Protein 3HA2 (pdb70)

CATH classification: 3.40.50.360

Radius of gyration: 20.62 Å; Cα contacts (8 Å, |Δi|>4): 538; chains: 2; bounding box: 58×48×45 Å

Organism: Pediococcus pentosaceus (strain ATCC 25745 / CCUG 21536 / LMG 10740 / 183-1w) (NCBI:txid278197)

B-factor: mean 28.17, std 6.83, range [18.8, 77.48]

Nearest PDB structures (foldseek):
  3ha2-assembly1_B  TM=9.910E-01  e=3.804E-29  Pediococcus pentosaceus ATCC 25745
  5lva-assembly2_B  TM=9.291E-01  e=6.868E-15  Bacillus subtilis
  3f2v-assembly1_A-2  TM=8.748E-01  e=4.728E-13  Treponema denticola
  1ycf-assembly1_A  TM=6.268E-01  e=1.705E-03  Neomoorella thermoacetica
  5gxu-assembly1_A  TM=5.142E-01  e=8.252E-04  Arabidopsis thaliana

InterPro domains:
  IPR003680 Flavodoxin-like fold [PF02525] (1-163)
  IPR029039 Flavoprotein-like superfamily [G3DSA:3.40.50.360] (2-176)
  IPR029039 Flavoprotein-like superfamily [SSF52218] (1-223)
  IPR046980 Glutathione-regulated potassium-efflux system ancillary protein KefG/KefF [PTHR47307] (1-166)

Sequence (324 aa):
QTLIIVAHPELARSNTQPFFKAAIENFSNVTWHPLVADFNVEQEQSLLLQNDRIILEFPLYWYSAPALLKQWDTVTTKFATGHQYALEGKELGIVVSTGDNGNAFQAGAAEKFTISELRPFEAFANKTKYLPILAVHQFLYLEPDAQQRLLVAYQQYATNVGQTLIIVAHPELARSNTQPFFKAAIENFSNVTWHPLVADFNVEQEQSLLLQNDRIILEFPLYWYSAPALLKQWDTVTTKFATGHQYALEGKELGIVVSTGDNGNAFQAGAAEKFTISELRPFEAFANKTKYLPILAVHQFLYLEPDAQQRLLVAYQQYATNVG

Solvent-accessible surface area: 15757 Å² total

Secondary structure (DSSP, 8-state):
-EEEEE--TTTTT-SSHHHHHHHHTT-TTEEEEEPPTT--HHHHHHHHHT-SEEEEEEE-BTTB--HHHHH-----HHHHSTTT-TTTT-EEEEEEEESS-GGGSSTTSTT-S-TTT--HHHHHHHHT--PPPEEEESGGGS-HHHHHHHHHHHHHHHH---/-EEEEE--TTGGG-SSHHHHHHHHTT-TTEEEEEPPTT--HHHHHHHHHT-SEEEEEEE-BTTB--HHHHH-----HHHHSTTT-TTTT-EEEEEEEESS-GGGSSTTSTT-S-TTT--HHHHHHHHT--PPPEEEESGGGS-HHHHHHHHHHHHHHHHS--

Structure (mmCIF, N/CA/C/O backbone):
data_3HA2
#
_entry.id   3HA2
#
_cell.length_a   65.740
_cell.length_b   65.740
_cell.length_c   183.680
_cell.angle_alpha   90.00
_cell.angle_beta   90.00
_cell.angle_gamma   90.00
#
_symmetry.space_group_name_H-M   'P 43 21 2'
#
loop_
_entity.id
_entity.type
_entity.pdbx_description
1 polymer 'NADPH-quinone reductase'
2 non-polymer 'SULFATE ION'
3 non-polymer DI(HYDROXYETHYL)ETHER
4 water water
#
loop_
_atom_site.group_PDB
_atom_site.id
_atom_site.type_symbol
_atom_site.label_atom_id
_atom_site.label_alt_id
_atom_site.label_comp_id
_atom_site.label_asym_id
_atom_site.label_entity_id
_atom_site.label_seq_id
_atom_site.pdbx_PDB_ins_code
_atom_site.Cartn_x
_atom_site.Cartn_y
_atom_site.Cartn_z
_atom_site.occupancy
_atom_site.B_iso_or_equiv
_atom_site.auth_seq_id
_atom_site.auth_comp_id
_atom_site.auth_asym_id
_atom_site.auth_atom_id
_atom_site.pdbx_PDB_model_num
ATOM 9 N N . GLN A 1 2 ? -2.816 37.425 95.624 1.00 28.03 2 GLN A N 1
ATOM 10 C CA . GLN A 1 2 ? -3.027 37.509 94.193 1.00 25.77 2 GLN A CA 1
ATOM 11 C C . GLN A 1 2 ? -1.734 37.098 93.494 1.00 24.86 2 GLN A C 1
ATOM 12 O O . GLN A 1 2 ? -0.635 37.539 93.876 1.00 24.39 2 GLN A O 1
ATOM 18 N N . THR A 1 3 ? -1.874 36.262 92.470 1.00 23.35 3 THR A N 1
ATOM 19 C CA . THR A 1 3 ? -0.722 35.742 91.722 1.00 22.02 3 THR A CA 1
ATOM 20 C C . THR A 1 3 ? -0.794 36.154 90.263 1.00 21.61 3 THR A C 1
ATOM 21 O O . THR A 1 3 ? -1.849 36.061 89.629 1.00 20.42 3 THR A O 1
ATOM 25 N N . LEU A 1 4 ? 0.344 36.620 89.746 1.00 21.30 4 LEU A N 1
ATOM 26 C CA . LEU A 1 4 ? 0.476 36.994 88.354 1.00 20.70 4 LEU A CA 1
ATOM 27 C C . LEU A 1 4 ? 1.422 36.008 87.689 1.00 21.38 4 LEU A C 1
ATOM 28 O O . LEU A 1 4 ? 2.566 35.846 88.124 1.00 21.43 4 LEU A O 1
ATOM 33 N N . ILE A 1 5 ? 0.947 35.355 86.631 1.00 21.33 5 ILE A N 1
ATOM 34 C CA . ILE A 1 5 ? 1.786 34.437 85.872 1.00 21.76 5 ILE A CA 1
ATOM 35 C C . ILE A 1 5 ? 2.155 35.089 84.538 1.00 21.86 5 ILE A C 1
ATOM 36 O O . ILE A 1 5 ? 1.299 35.286 83.672 1.00 22.27 5 ILE A O 1
ATOM 41 N N . ILE A 1 6 ? 3.437 35.436 84.408 1.00 21.62 6 ILE A N 1
ATOM 42 C CA . ILE A 1 6 ? 3.986 36.012 83.175 1.00 22.42 6 ILE A CA 1
ATOM 43 C C . ILE A 1 6 ? 4.391 34.857 82.268 1.00 23.09 6 ILE A C 1
ATOM 44 O O . ILE A 1 6 ? 5.369 34.146 82.542 1.00 22.84 6 ILE A O 1
ATOM 49 N N . VAL A 1 7 ? 3.613 34.666 81.216 1.00 23.66 7 VAL A N 1
ATOM 50 C CA . VAL A 1 7 ? 3.771 33.519 80.329 1.00 24.66 7 VAL A CA 1
ATOM 51 C C . VAL A 1 7 ? 4.591 33.970 79.138 1.00 25.59 7 VAL A C 1
ATOM 52 O O . VAL A 1 7 ? 4.082 34.654 78.239 1.00 24.17 7 VAL A O 1
ATOM 56 N N . ALA A 1 8 ? 5.867 33.599 79.155 1.00 27.34 8 ALA A N 1
ATOM 57 C CA . ALA A 1 8 ? 6.823 34.067 78.164 1.00 30.36 8 ALA A CA 1
ATOM 58 C C . ALA A 1 8 ? 7.238 32.949 77.229 1.00 32.74 8 ALA A C 1
ATOM 59 O O . ALA A 1 8 ? 8.424 32.722 77.024 1.00 34.47 8 ALA A O 1
ATOM 61 N N . HIS A 1 9 ? 6.267 32.211 76.708 1.00 36.15 9 HIS A N 1
ATOM 62 C CA . HIS A 1 9 ? 6.561 31.270 75.631 1.00 38.79 9 HIS A CA 1
ATOM 63 C C . HIS A 1 9 ? 6.518 32.085 74.346 1.00 40.25 9 HIS A C 1
ATOM 64 O O . HIS A 1 9 ? 5.528 32.784 74.106 1.00 40.80 9 HIS A O 1
ATOM 71 N N . PRO A 1 10 ? 7.596 32.028 73.532 1.00 41.69 10 PRO A N 1
ATOM 72 C CA . PRO A 1 10 ? 7.742 32.907 72.367 1.00 42.51 10 PRO A CA 1
ATOM 73 C C . PRO A 1 10 ? 6.816 32.570 71.204 1.00 43.59 10 PRO A C 1
ATOM 74 O O . PRO A 1 10 ? 6.618 33.405 70.321 1.00 44.35 10 PRO A O 1
ATOM 78 N N . GLU A 1 11 ? 6.280 31.352 71.184 1.00 44.12 11 GLU A N 1
ATOM 79 C CA . GLU A 1 11 ? 5.305 30.961 70.174 1.00 44.81 11 GLU A CA 1
ATOM 80 C C . GLU A 1 11 ? 4.076 30.373 70.849 1.00 44.32 11 GLU A C 1
ATOM 81 O O . GLU A 1 11 ? 3.633 29.271 70.515 1.00 44.44 11 GLU A O 1
ATOM 87 N N . LEU A 1 12 ? 3.524 31.129 71.795 1.00 43.44 12 LEU A N 1
ATOM 88 C CA . LEU A 1 12 ? 2.420 30.666 72.638 1.00 42.49 12 LEU A CA 1
ATOM 89 C C . LEU A 1 12 ? 1.259 29.985 71.894 1.00 42.20 12 LEU A C 1
ATOM 90 O O . LEU A 1 12 ? 0.772 28.931 72.328 1.00 41.36 12 LEU A O 1
ATOM 95 N N . ALA A 1 13 ? 0.824 30.590 70.788 1.00 41.83 13 ALA A N 1
ATOM 96 C CA . ALA A 1 13 ? -0.301 30.077 69.997 1.00 41.76 13 ALA A CA 1
ATOM 97 C C . ALA A 1 13 ? -0.074 28.652 69.471 1.00 41.63 13 ALA A C 1
ATOM 98 O O . ALA A 1 13 ? -1.028 27.915 69.207 1.00 41.59 13 ALA A O 1
ATOM 100 N N . ARG A 1 14 ? 1.193 28.280 69.321 1.00 41.39 14 ARG A N 1
ATOM 101 C CA . ARG A 1 14 ? 1.570 26.964 68.819 1.00 41.59 14 ARG A CA 1
ATOM 102 C C . ARG A 1 14 ? 1.870 25.963 69.939 1.00 40.41 14 ARG A C 1
ATOM 103 O O . ARG A 1 14 ? 1.721 24.759 69.740 1.00 40.29 14 ARG A O 1
ATOM 111 N N . SER A 1 15 ? 2.304 26.466 71.098 1.00 38.77 15 SER A N 1
ATOM 112 C CA . SER A 1 15 ? 2.690 25.626 72.241 1.00 37.83 15 SER A CA 1
ATOM 113 C C . SER A 1 15 ? 1.704 24.491 72.533 1.00 37.04 15 SER A C 1
ATOM 114 O O . SER A 1 15 ? 0.497 24.710 72.597 1.00 36.55 15 SER A O 1
ATOM 117 N N . ASN A 1 16 ? 2.223 23.279 72.713 1.00 36.48 16 ASN A N 1
ATOM 118 C CA . ASN A 1 16 ? 1.380 22.146 73.121 1.00 35.89 16 ASN A CA 1
ATOM 119 C C . ASN A 1 16 ? 1.344 21.964 74.644 1.00 35.16 16 ASN A C 1
ATOM 120 O O . ASN A 1 16 ? 0.477 21.273 75.171 1.00 34.96 16 ASN A O 1
ATOM 125 N N . THR A 1 17 ? 2.289 22.573 75.344 1.00 34.09 17 THR A N 1
ATOM 126 C CA . THR A 1 17 ? 2.394 22.400 76.793 1.00 34.15 17 THR A CA 1
ATOM 127 C C . THR A 1 17 ? 1.569 23.424 77.567 1.00 33.68 17 THR A C 1
ATOM 128 O O . THR A 1 17 ? 0.906 23.088 78.550 1.00 33.29 17 THR A O 1
ATOM 132 N N . GLN A 1 18 ? 1.613 24.676 77.111 1.00 33.11 18 GLN A N 1
ATOM 133 C CA . GLN A 1 18 ? 0.994 25.786 77.838 1.00 32.34 18 GLN A CA 1
ATOM 134 C C . GLN A 1 18 ? -0.525 25.726 78.049 1.00 32.17 18 GLN A C 1
ATOM 135 O O . GLN A 1 18 ? -0.994 26.105 79.129 1.00 31.95 18 GLN A O 1
ATOM 141 N N . PRO A 1 19 ? -1.301 25.212 77.061 1.00 32.06 19 PRO A N 1
ATOM 142 C CA . PRO A 1 19 ? -2.714 25.047 77.383 1.00 31.69 19 PRO A CA 1
ATOM 143 C C . PRO A 1 19 ? -2.983 24.180 78.618 1.00 31.09 19 PRO A C 1
ATOM 144 O O . PRO A 1 19 ? -3.987 24.400 79.301 1.00 30.74 19 PRO A O 1
ATOM 148 N N . PHE A 1 20 ? -2.113 23.205 78.895 1.00 30.52 20 PHE A N 1
ATOM 149 C CA . PHE A 1 20 ? -2.284 22.334 80.074 1.00 30.02 20 PHE A CA 1
ATOM 150 C C . PHE A 1 20 ? -2.197 23.173 81.350 1.00 28.83 20 PHE A C 1
ATOM 151 O O . PHE A 1 20 ? -2.960 22.973 82.292 1.00 27.32 20 PHE A O 1
ATOM 159 N N . PHE A 1 21 ? -1.226 24.083 81.374 1.00 27.73 21 PHE A N 1
ATOM 160 C CA . PHE A 1 21 ? -0.959 24.923 82.541 1.00 27.35 21 PHE A CA 1
ATOM 161 C C . PHE A 1 21 ? -2.049 25.988 82.710 1.00 26.92 21 PHE A C 1
ATOM 162 O O . PHE A 1 21 ? -2.519 26.244 83.819 1.00 25.82 21 PHE A O 1
ATOM 170 N N . LYS A 1 22 ? -2.475 26.575 81.598 1.00 26.76 22 LYS A N 1
ATOM 171 C CA . LYS A 1 22 ? -3.540 27.564 81.637 1.00 27.23 22 LYS A CA 1
ATOM 172 C C . LYS A 1 22 ? -4.789 26.883 82.184 1.00 27.04 22 LYS A C 1
ATOM 173 O O . LYS A 1 22 ? -5.428 27.393 83.111 1.00 26.85 22 LYS A O 1
ATOM 179 N N . ALA A 1 23 ? -5.119 25.707 81.644 1.00 27.13 23 ALA A N 1
ATOM 180 C CA . ALA A 1 23 ? -6.319 25.001 82.083 1.00 27.55 23 ALA A CA 1
ATOM 181 C C . ALA A 1 23 ? -6.266 24.671 83.573 1.00 27.59 23 ALA A C 1
ATOM 182 O O . ALA A 1 23 ? -7.297 24.652 84.237 1.00 27.12 23 ALA A O 1
ATOM 184 N N . ALA A 1 24 ? -5.057 24.438 84.088 1.00 27.43 24 ALA A N 1
ATOM 185 C CA . ALA A 1 24 ? -4.869 24.004 85.472 1.00 27.55 24 ALA A CA 1
ATOM 186 C C . ALA A 1 24 ? -5.186 25.087 86.504 1.00 27.86 24 ALA A C 1
ATOM 187 O O . ALA A 1 24 ? -5.541 24.783 87.646 1.00 28.32 24 ALA A O 1
ATOM 189 N N . ILE A 1 25 ? -5.054 26.349 86.106 1.00 28.20 25 ILE A N 1
ATOM 190 C CA . ILE A 1 25 ? -5.315 27.464 87.012 1.00 28.74 25 ILE A CA 1
ATOM 191 C C . ILE A 1 25 ? -6.550 28.281 86.598 1.00 29.71 25 ILE A C 1
ATOM 192 O O . ILE A 1 25 ? -6.845 29.314 87.193 1.00 29.39 25 ILE A O 1
ATOM 197 N N . GLU A 1 26 ? -7.281 27.787 85.600 1.00 30.70 26 GLU A N 1
ATOM 198 C CA . GLU A 1 26 ? -8.456 28.497 85.082 1.00 32.25 26 GLU A CA 1
ATOM 199 C C . GLU A 1 26 ? -9.533 28.779 86.119 1.00 32.06 26 GLU A C 1
ATOM 200 O O . GLU A 1 26 ? -10.294 29.730 85.975 1.00 32.62 26 GLU A O 1
ATOM 206 N N . ASN A 1 27 ? -9.584 27.967 87.169 1.00 32.04 27 ASN A N 1
ATOM 207 C CA . ASN A 1 27 ? -10.628 28.094 88.174 1.00 31.91 27 ASN A CA 1
ATOM 208 C C . ASN A 1 27 ? -10.254 28.931 89.390 1.00 31.26 27 ASN A C 1
ATOM 209 O O . ASN A 1 27 ? -11.101 29.188 90.249 1.00 30.46 27 ASN A O 1
ATOM 214 N N . PHE A 1 28 ? -8.994 29.356 89.471 1.00 30.53 28 PHE A N 1
ATOM 215 C CA . PHE A 1 28 ? -8.562 30.208 90.576 1.00 30.14 28 PHE A CA 1
ATOM 216 C C . PHE A 1 28 ? -8.661 31.682 90.177 1.00 29.33 28 PHE A C 1
ATOM 217 O O . PHE A 1 28 ? -7.843 32.169 89.398 1.00 29.26 28 PHE A O 1
ATOM 225 N N . SER A 1 29 ? -9.653 32.392 90.716 1.00 27.77 29 SER A N 1
ATOM 226 C CA . SER A 1 29 ? -9.906 33.770 90.300 1.00 26.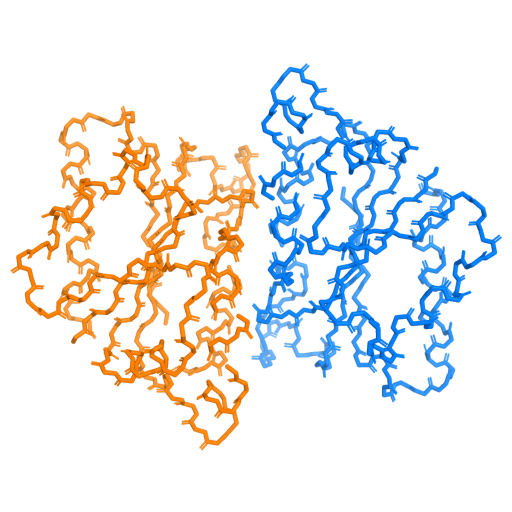61 29 SER A CA 1
ATOM 227 C C . SER A 1 29 ? -8.826 34.763 90.761 1.00 25.86 29 SER A C 1
ATOM 228 O O . SER A 1 29 ? -8.717 35.861 90.213 1.00 25.41 29 SER A O 1
ATOM 231 N N . ASN A 1 30 ? -8.022 34.371 91.745 1.00 24.61 30 ASN A N 1
ATOM 232 C CA . ASN A 1 30 ? -6.915 35.215 92.215 1.00 24.10 30 ASN A CA 1
ATOM 233 C C . ASN A 1 30 ? -5.616 35.039 91.410 1.00 23.31 30 ASN A C 1
ATOM 234 O O . ASN A 1 30 ? -4.622 35.751 91.649 1.00 22.31 30 ASN A O 1
ATOM 239 N N . VAL A 1 31 ? -5.631 34.092 90.467 1.00 22.67 31 VAL A N 1
ATOM 240 C CA . VAL A 1 31 ? -4.491 33.857 89.565 1.00 22.27 31 VAL A CA 1
ATOM 241 C C . VAL A 1 31 ? -4.751 34.499 88.201 1.00 22.51 31 VAL A C 1
ATOM 242 O O . VAL A 1 31 ? -5.788 34.240 87.585 1.00 21.89 31 VAL A O 1
ATOM 246 N N . THR A 1 32 ? -3.814 35.338 87.750 1.00 22.18 32 THR A N 1
ATOM 247 C CA . THR A 1 32 ? -3.910 36.043 86.466 1.00 22.17 32 THR A CA 1
ATOM 248 C C . THR A 1 32 ? -2.935 35.429 85.465 1.00 22.67 32 THR A C 1
ATOM 249 O O . THR A 1 32 ? -1.706 35.467 85.667 1.00 22.54 32 THR A O 1
ATOM 253 N N . TRP A 1 33 ? -3.490 34.832 84.409 1.00 22.29 33 TRP A N 1
ATOM 254 C CA . TRP A 1 33 ? -2.693 34.260 83.332 1.00 22.79 33 TRP A CA 1
ATOM 255 C C . TRP A 1 33 ? -2.380 35.372 82.315 1.00 22.79 33 TRP A C 1
ATOM 256 O O . TRP A 1 33 ? -3.273 35.862 81.626 1.00 22.79 33 TRP A O 1
ATOM 267 N N . HIS A 1 34 ? -1.115 35.775 82.248 1.00 22.64 34 HIS A N 1
ATOM 268 C CA . HIS A 1 34 ? -0.725 36.964 81.488 1.00 22.83 34 HIS A CA 1
ATOM 269 C C . HIS A 1 34 ? 0.310 36.657 80.420 1.00 23.43 34 HIS A C 1
ATOM 270 O O . HIS A 1 34 ? 1.517 36.697 80.691 1.00 23.15 34 HIS A O 1
ATOM 277 N N . PRO A 1 35 ? -0.155 36.342 79.201 1.00 23.50 35 PRO A N 1
ATOM 278 C CA . PRO A 1 35 ? 0.807 36.170 78.110 1.00 24.63 35 PRO A CA 1
ATOM 279 C C . PRO A 1 35 ? 1.625 37.428 77.832 1.00 25.28 35 PRO A C 1
ATOM 280 O O . PRO A 1 35 ? 1.086 38.542 77.796 1.00 25.70 35 PRO A O 1
ATOM 284 N N . LEU A 1 36 ? 2.927 37.239 77.676 1.00 25.38 36 LEU A N 1
ATOM 285 C CA . LEU A 1 36 ? 3.815 38.308 77.289 1.00 26.35 36 LEU A CA 1
ATOM 286 C C . LEU A 1 36 ? 3.759 38.463 75.772 1.00 26.14 36 LEU A C 1
ATOM 287 O O . LEU A 1 36 ? 4.065 37.525 75.015 1.00 25.85 36 LEU A O 1
ATOM 292 N N . VAL A 1 37 ? 3.323 39.633 75.320 1.00 26.06 37 VAL A N 1
ATOM 293 C CA . VAL A 1 37 ? 3.238 39.904 73.883 1.00 26.31 37 VAL A CA 1
ATOM 294 C C . VAL A 1 37 ? 4.394 40.785 73.428 1.00 26.20 37 VAL A C 1
ATOM 295 O O . VAL A 1 37 ? 4.966 41.536 74.225 1.00 25.43 37 VAL A O 1
ATOM 299 N N . ALA A 1 38 ? 4.743 40.679 72.147 1.00 26.57 38 ALA A N 1
ATOM 300 C CA . ALA A 1 38 ? 5.918 41.357 71.614 1.00 27.36 38 ALA A CA 1
ATOM 301 C C . ALA A 1 38 ? 5.809 42.870 71.799 1.00 27.31 38 ALA A C 1
ATOM 302 O O . ALA A 1 38 ? 6.821 43.543 71.993 1.00 28.48 38 ALA A O 1
ATOM 304 N N . ASP A 1 39 ? 4.585 43.384 71.805 1.00 26.51 39 ASP A N 1
ATOM 305 C CA . ASP A 1 39 ? 4.373 44.826 71.956 1.00 26.11 39 ASP A CA 1
ATOM 306 C C . ASP A 1 39 ? 3.807 45.207 73.333 1.00 24.94 39 ASP A C 1
ATOM 307 O O . ASP A 1 39 ? 2.921 46.054 73.437 1.00 24.57 39 ASP A O 1
ATOM 312 N N . PHE A 1 40 ? 4.325 44.578 74.396 1.00 23.49 40 PHE A N 1
ATOM 313 C CA . PHE A 1 40 ? 3.876 44.909 75.754 1.00 22.28 40 PHE A CA 1
ATOM 314 C C . PHE A 1 40 ? 4.070 46.382 76.093 1.00 21.70 40 PHE A C 1
ATOM 315 O O . PHE A 1 40 ? 4.941 47.064 75.523 1.00 21.73 40 PHE A O 1
ATOM 323 N N . ASN A 1 41 ? 3.254 46.862 77.023 1.00 20.60 41 ASN A N 1
ATOM 324 C CA . ASN A 1 41 ? 3.279 48.268 77.427 1.00 20.62 41 ASN A CA 1
ATOM 325 C C . ASN A 1 41 ? 3.825 48.337 78.840 1.00 20.54 41 ASN A C 1
ATOM 326 O O . ASN A 1 41 ? 3.293 47.668 79.726 1.00 20.70 41 ASN A O 1
ATOM 331 N N . VAL A 1 42 ? 4.864 49.139 79.061 1.00 20.51 42 VAL A N 1
ATOM 332 C CA . VAL A 1 42 ? 5.555 49.143 80.365 1.00 21.13 42 VAL A CA 1
ATOM 333 C C . VAL A 1 42 ? 4.615 49.501 81.510 1.00 21.50 42 VAL A C 1
ATOM 334 O O . VAL A 1 42 ? 4.596 48.804 82.537 1.00 21.59 42 VAL A O 1
ATOM 338 N N . GLU A 1 43 ? 3.846 50.583 81.332 1.00 22.52 43 GLU A N 1
ATOM 339 C CA . GLU A 1 43 ? 2.898 51.042 82.359 1.00 24.13 43 GLU A CA 1
ATOM 340 C C . GLU A 1 43 ? 1.873 49.968 82.753 1.00 23.36 43 GLU A C 1
ATOM 341 O O . GLU A 1 43 ? 1.628 49.760 83.944 1.00 23.31 43 GLU A O 1
ATOM 347 N N . GLN A 1 44 ? 1.288 49.286 81.769 1.00 23.01 44 GLN A N 1
ATOM 348 C CA . GLN A 1 44 ? 0.348 48.193 82.044 1.00 23.43 44 GLN A CA 1
ATOM 349 C C . GLN A 1 44 ? 1.018 47.027 82.764 1.00 22.65 44 GLN A C 1
ATOM 350 O O . GLN A 1 44 ? 0.435 46.476 83.698 1.00 22.20 44 GLN A O 1
ATOM 356 N N . GLU A 1 45 ? 2.229 46.660 82.335 1.00 21.40 45 GLU A N 1
ATOM 357 C CA . GLU A 1 45 ? 2.986 45.602 82.994 1.00 21.01 45 GLU A CA 1
ATOM 358 C C . GLU A 1 45 ? 3.332 45.983 84.439 1.00 20.87 45 GLU A C 1
ATOM 359 O O . GLU A 1 45 ? 3.193 45.162 85.365 1.00 20.57 45 GLU A O 1
ATOM 365 N N . GLN A 1 46 ? 3.770 47.228 84.640 1.00 20.60 46 GLN A N 1
ATOM 366 C CA . GLN A 1 46 ? 4.064 47.701 85.999 1.00 20.54 46 GLN A CA 1
ATOM 367 C C . GLN A 1 46 ? 2.813 47.690 86.862 1.00 20.92 46 GLN A C 1
ATOM 368 O O . GLN A 1 46 ? 2.867 47.312 88.035 1.00 20.42 46 GLN A O 1
ATOM 374 N N . SER A 1 47 ? 1.687 48.089 86.270 1.00 21.35 47 SER A N 1
ATOM 375 C CA . SER A 1 47 ? 0.413 48.063 86.973 1.00 22.37 47 SER A CA 1
ATOM 376 C C . SER A 1 47 ? 0.071 46.659 87.460 1.00 22.03 47 SER A C 1
ATOM 377 O O . SER A 1 47 ? -0.349 46.488 88.602 1.00 21.74 47 SER A O 1
ATOM 380 N N . LEU A 1 48 ? 0.240 45.665 86.590 1.00 21.39 48 LEU A N 1
ATOM 381 C CA . LEU A 1 48 ? -0.053 44.278 86.972 1.00 21.36 48 LEU A CA 1
ATOM 382 C C . LEU A 1 48 ? 0.856 43.801 88.097 1.00 21.85 48 LEU A C 1
ATOM 383 O O . LEU A 1 48 ? 0.405 43.136 89.033 1.00 22.13 48 LEU A O 1
ATOM 388 N N . LEU A 1 49 ? 2.140 44.138 88.019 1.00 21.62 49 LEU A N 1
ATOM 389 C CA . LEU A 1 49 ? 3.062 43.790 89.105 1.00 21.66 49 LEU A CA 1
ATOM 390 C C . LEU A 1 49 ? 2.623 44.367 90.447 1.00 22.00 49 LEU A C 1
ATOM 391 O O . LEU A 1 49 ? 2.614 43.660 91.466 1.00 22.12 49 LEU A O 1
ATOM 396 N N . LEU A 1 50 ? 2.241 45.640 90.440 1.00 22.62 50 LEU A N 1
ATOM 397 C CA . LEU A 1 50 ? 1.855 46.323 91.670 1.00 23.39 50 LEU A CA 1
ATOM 398 C C . LEU A 1 50 ? 0.626 45.683 92.311 1.00 23.87 50 LEU A C 1
ATOM 399 O O . LEU A 1 50 ? 0.468 45.743 93.527 1.00 24.33 50 LEU A O 1
ATOM 404 N N . GLN A 1 51 ? -0.226 45.081 91.484 1.00 24.19 51 GLN A N 1
ATOM 405 C CA . GLN A 1 51 ? -1.510 44.526 91.918 1.00 25.14 51 GLN A CA 1
ATOM 406 C C . GLN A 1 51 ? -1.387 43.076 92.399 1.00 24.72 51 GLN A C 1
ATOM 407 O O . GLN A 1 51 ? -2.372 42.480 92.830 1.00 24.90 51 GLN A O 1
ATOM 413 N N . ASN A 1 52 ? -0.197 42.494 92.289 1.00 24.06 52 ASN A N 1
ATOM 414 C CA . ASN A 1 52 ? -0.032 41.079 92.646 1.00 23.74 52 ASN A CA 1
ATOM 415 C C . ASN A 1 52 ? 1.034 40.862 93.704 1.00 23.77 52 ASN A C 1
ATOM 416 O O . ASN A 1 52 ? 1.945 41.679 93.840 1.00 24.38 52 ASN A O 1
ATOM 421 N N . ASP A 1 53 ? 0.894 39.770 94.465 1.00 22.93 53 ASP A N 1
ATOM 422 C CA . ASP A 1 53 ? 1.779 39.437 95.585 1.00 23.08 53 ASP A CA 1
ATOM 423 C C . ASP A 1 53 ? 2.813 38.387 95.209 1.00 22.60 53 ASP A C 1
ATOM 424 O O . ASP A 1 53 ? 3.929 38.398 95.711 1.00 23.02 53 ASP A O 1
ATOM 429 N N . ARG A 1 54 ? 2.430 37.462 94.347 1.00 21.84 54 ARG A N 1
ATOM 430 C CA . ARG A 1 54 ? 3.354 36.436 93.887 1.00 21.43 54 ARG A CA 1
ATOM 431 C C . ARG A 1 54 ? 3.447 36.539 92.370 1.00 20.97 54 ARG A C 1
ATOM 432 O O . ARG A 1 54 ? 2.436 36.514 91.676 1.00 22.13 54 ARG A O 1
ATOM 440 N N . ILE A 1 55 ? 4.672 36.665 91.878 1.00 21.73 55 ILE A N 1
ATOM 441 C CA . ILE A 1 55 ? 4.932 36.866 90.468 1.00 21.48 55 ILE A CA 1
ATOM 442 C C . ILE A 1 55 ? 5.680 35.631 90.001 1.00 21.66 55 ILE A C 1
ATOM 443 O O . ILE A 1 55 ? 6.759 35.318 90.514 1.00 21.76 55 ILE A O 1
ATOM 448 N N . ILE A 1 56 ? 5.096 34.928 89.043 1.00 21.95 56 ILE A N 1
ATOM 449 C CA . ILE A 1 56 ? 5.712 33.730 88.511 1.00 22.55 56 ILE A CA 1
ATOM 450 C C . ILE A 1 56 ? 6.121 33.971 87.064 1.00 22.51 56 ILE A C 1
ATOM 451 O O . ILE A 1 56 ? 5.319 34.425 86.248 1.00 22.57 56 ILE A O 1
ATOM 456 N N . LEU A 1 57 ? 7.375 33.690 86.751 1.00 21.78 57 LEU A N 1
ATOM 457 C CA . LEU A 1 57 ? 7.808 33.795 85.362 1.00 21.89 57 LEU A CA 1
ATOM 458 C C . LEU A 1 57 ? 7.837 32.398 84.795 1.00 21.59 57 LEU A C 1
ATOM 459 O O . LEU A 1 57 ? 8.524 31.515 85.323 1.00 22.35 57 LEU A O 1
ATOM 464 N N . GLU A 1 58 ? 7.086 32.214 83.717 1.00 21.30 58 GLU A N 1
ATOM 465 C CA . GLU A 1 58 ? 6.846 30.894 83.131 1.00 21.70 58 GLU A CA 1
ATOM 466 C C . GLU A 1 58 ? 7.378 30.865 81.692 1.00 22.84 58 GLU A C 1
ATOM 467 O O . GLU A 1 58 ? 6.848 31.549 80.784 1.00 22.62 58 GLU A O 1
ATOM 473 N N . PHE A 1 59 ? 8.416 30.063 81.468 1.00 22.55 59 PHE A N 1
ATOM 474 C CA . PHE A 1 59 ? 9.089 30.086 80.170 1.00 22.97 59 PHE A CA 1
ATOM 475 C C . PHE A 1 59 ? 9.838 28.791 79.854 1.00 23.17 59 PHE A C 1
ATOM 476 O O . PHE A 1 59 ? 10.190 28.040 80.765 1.00 23.85 59 PHE A O 1
ATOM 484 N N . PRO A 1 60 ? 10.097 28.541 78.561 1.00 24.57 60 PRO A N 1
ATOM 485 C CA . PRO A 1 60 ? 10.974 27.433 78.165 1.00 24.67 60 PRO A CA 1
ATOM 486 C C . PRO A 1 60 ? 12.441 27.830 78.254 1.00 24.84 60 PRO A C 1
ATOM 487 O O . PRO A 1 60 ? 12.806 28.989 78.027 1.00 24.77 60 PRO A O 1
ATOM 491 N N . LEU A 1 61 ? 13.284 26.868 78.582 1.00 25.07 61 LEU A N 1
ATOM 492 C CA . LEU A 1 61 ? 14.705 27.135 78.699 1.00 25.82 61 LEU A CA 1
ATOM 493 C C . LEU A 1 61 ? 15.310 27.136 77.275 1.00 27.23 61 LEU A C 1
ATOM 494 O O . LEU A 1 61 ? 15.215 26.140 76.540 1.00 27.91 61 LEU A O 1
ATOM 499 N N . TYR A 1 62 ? 15.871 28.271 76.875 1.00 27.46 62 TYR A N 1
ATOM 500 C CA . TYR A 1 62 ? 16.488 28.413 75.553 1.00 27.90 62 TYR A CA 1
ATOM 501 C C . TYR A 1 62 ? 17.964 28.708 75.803 1.00 27.25 62 TYR A C 1
ATOM 502 O O . TYR A 1 62 ? 18.291 29.729 76.414 1.00 26.82 62 TYR A O 1
ATOM 511 N N . TRP A 1 63 ? 18.848 27.822 75.343 1.00 26.99 63 TRP A N 1
ATOM 512 C CA . TRP A 1 63 ? 20.289 27.953 75.660 1.00 26.95 63 TRP A CA 1
ATOM 513 C C . TRP A 1 63 ? 20.555 28.355 77.118 1.00 27.07 63 TRP A C 1
ATOM 514 O O . TRP A 1 63 ? 21.252 29.347 77.394 1.00 26.27 63 TRP A O 1
ATOM 525 N N . TYR A 1 64 ? 19.989 27.566 78.033 1.00 26.34 64 TYR A N 1
ATOM 526 C CA . TYR A 1 64 ? 20.240 27.659 79.465 1.00 26.34 64 TYR A CA 1
ATOM 527 C C . TYR A 1 64 ? 19.747 28.966 80.108 1.00 26.82 64 TYR A C 1
ATOM 528 O O . TYR A 1 64 ? 20.171 29.305 81.208 1.00 26.81 64 TYR A O 1
ATOM 537 N N . SER A 1 65 ? 18.851 29.684 79.425 1.00 27.27 65 SER A N 1
ATOM 538 C CA . SER A 1 65 ? 18.314 30.937 79.972 1.00 28.02 65 SER A CA 1
ATOM 539 C C . SER A 1 65 ? 16.919 31.228 79.437 1.00 27.84 65 SER A C 1
ATOM 540 O O . SER A 1 65 ? 16.403 30.493 78.604 1.00 27.85 65 SER A O 1
ATOM 543 N N . ALA A 1 66 ? 16.305 32.301 79.927 1.00 27.55 66 ALA A N 1
ATOM 544 C CA . ALA A 1 66 ? 14.998 32.732 79.451 1.00 27.86 66 ALA A CA 1
ATOM 545 C C . ALA A 1 66 ? 15.025 33.186 77.984 1.00 28.21 66 ALA A C 1
ATOM 546 O O . ALA A 1 66 ? 16.056 33.670 77.519 1.00 28.54 66 ALA A O 1
ATOM 548 N N . PRO A 1 67 ? 13.896 33.043 77.262 1.00 27.91 67 PRO A N 1
ATOM 549 C CA . PRO A 1 67 ? 13.749 33.571 75.900 1.00 27.70 67 PRO A CA 1
ATOM 550 C C . PRO A 1 67 ? 13.957 35.089 75.876 1.00 26.84 67 PRO A C 1
ATOM 551 O O . PRO A 1 67 ? 13.768 35.787 76.883 1.00 26.05 67 PRO A O 1
ATOM 555 N N . ALA A 1 68 ? 14.338 35.590 74.715 1.00 25.79 68 ALA A N 1
ATOM 556 C CA . ALA A 1 68 ? 14.653 37.005 74.566 1.00 26.07 68 ALA A CA 1
ATOM 557 C C . ALA A 1 68 ? 13.486 37.943 74.934 1.00 26.32 68 ALA A C 1
ATOM 558 O O . ALA A 1 68 ? 13.715 39.020 75.474 1.00 26.30 68 ALA A O 1
ATOM 560 N N . LEU A 1 69 ? 12.248 37.555 74.624 1.00 26.64 69 LEU A N 1
ATOM 561 C CA . LEU A 1 69 ? 11.112 38.438 74.956 1.00 27.35 69 LEU A CA 1
ATOM 562 C C . LEU A 1 69 ? 10.991 38.629 76.469 1.00 26.07 69 LEU A C 1
ATOM 563 O O . LEU A 1 69 ? 10.690 39.730 76.916 1.00 25.96 69 LEU A O 1
ATOM 568 N N . LEU A 1 70 ? 11.249 37.587 77.256 1.00 25.23 70 LEU A N 1
ATOM 569 C CA . LEU A 1 70 ? 11.235 37.777 78.715 1.00 25.38 70 LEU A CA 1
ATOM 570 C C . LEU A 1 70 ? 12.385 38.684 79.176 1.00 24.98 70 LEU A C 1
ATOM 571 O O . LEU A 1 70 ? 12.203 39.525 80.054 1.00 24.44 70 LEU A O 1
ATOM 576 N N . LYS A 1 71 ? 13.560 38.527 78.561 1.00 24.25 71 LYS A N 1
ATOM 577 C CA . LYS A 1 71 ? 14.696 39.358 78.925 1.00 24.03 71 LYS A CA 1
ATOM 578 C C . LYS A 1 71 ? 14.388 40.812 78.562 1.00 24.03 71 LYS A C 1
ATOM 579 O O . LYS A 1 71 ? 14.722 41.725 79.314 1.00 23.91 71 LYS A O 1
ATOM 585 N N . GLN A 1 72 ? 13.729 41.022 77.418 1.00 23.46 72 GLN A N 1
ATOM 586 C CA . GLN A 1 72 ? 13.316 42.376 77.036 1.00 23.75 72 GLN A CA 1
ATOM 587 C C . GLN A 1 72 ? 12.361 42.991 78.065 1.00 23.68 72 GLN A C 1
ATOM 588 O O . GLN A 1 72 ? 12.476 44.164 78.399 1.00 22.42 72 GLN A O 1
ATOM 594 N N . TRP A 1 73 ? 11.425 42.187 78.565 1.00 22.80 73 TRP A N 1
ATOM 595 C CA . TRP A 1 73 ? 10.473 42.649 79.591 1.00 22.85 73 TRP A CA 1
ATOM 596 C C . TRP A 1 73 ? 11.221 43.016 80.865 1.00 23.18 73 TRP A C 1
ATOM 597 O O . TRP A 1 73 ? 10.955 44.055 81.470 1.00 23.27 73 TRP A O 1
ATOM 616 N N . ASP A 1 75 ? 14.369 43.981 81.056 1.00 25.40 75 ASP A N 1
ATOM 617 C CA . ASP A 1 75 ? 15.208 45.155 80.749 1.00 25.51 75 ASP A CA 1
ATOM 618 C C . ASP A 1 75 ? 14.404 46.462 80.727 1.00 25.42 75 ASP A C 1
ATOM 619 O O . ASP A 1 75 ? 14.938 47.534 81.035 1.00 25.22 75 ASP A O 1
ATOM 624 N N . THR A 1 76 ? 13.134 46.380 80.343 1.00 24.41 76 THR A N 1
ATOM 625 C CA . THR A 1 76 ? 12.336 47.568 80.041 1.00 24.60 76 THR A CA 1
ATOM 626 C C . THR A 1 76 ? 11.293 47.880 81.126 1.00 24.03 76 THR A C 1
ATOM 627 O O . THR A 1 76 ? 11.068 49.039 81.467 1.00 23.69 76 THR A O 1
ATOM 631 N N . VAL A 1 77 ? 10.668 46.836 81.672 1.00 22.89 77 VAL A N 1
ATOM 632 C CA . VAL A 1 77 ? 9.644 47.012 82.705 1.00 22.65 77 VAL A CA 1
ATOM 633 C C . VAL A 1 77 ? 10.318 47.247 84.053 1.00 22.63 77 VAL A C 1
ATOM 634 O O . VAL A 1 77 ? 9.847 48.050 84.864 1.00 22.35 77 VAL A O 1
ATOM 646 N N . THR A 1 79 ? 12.691 48.937 85.592 1.00 24.63 79 THR A N 1
ATOM 647 C CA . THR A 1 79 ? 13.614 50.061 85.574 1.00 24.79 79 THR A CA 1
ATOM 648 C C . THR A 1 79 ? 14.239 50.267 86.956 1.00 25.48 79 THR A C 1
ATOM 649 O O . THR A 1 79 ? 13.741 49.767 87.952 1.00 24.86 79 THR A O 1
ATOM 653 N N . THR A 1 80 ? 15.344 51.001 86.997 1.00 26.62 80 THR A N 1
ATOM 654 C CA . THR A 1 80 ? 15.935 51.428 88.258 1.00 28.15 80 THR A CA 1
ATOM 655 C C . THR A 1 80 ? 14.904 52.152 89.113 1.00 27.48 80 THR A C 1
ATOM 656 O O . THR A 1 80 ? 14.775 51.857 90.308 1.00 27.87 80 THR A O 1
ATOM 660 N N . LYS A 1 81 ? 14.174 53.087 88.493 1.00 26.86 81 LYS A N 1
ATOM 661 C CA . LYS A 1 81 ? 13.173 53.933 89.165 1.00 27.68 81 LYS A CA 1
ATOM 662 C C . LYS A 1 81 ? 12.059 53.107 89.813 1.00 26.49 81 LYS A C 1
ATOM 663 O O . LYS A 1 81 ? 11.589 53.424 90.903 1.00 26.37 81 LYS A O 1
ATOM 669 N N . PHE A 1 82 ? 11.646 52.044 89.137 1.00 25.23 82 PHE A N 1
ATOM 670 C CA . PHE A 1 82 ? 10.515 51.233 89.592 1.00 24.41 82 PHE A CA 1
ATOM 671 C C . PHE A 1 82 ? 10.962 50.130 90.562 1.00 24.49 82 PHE A C 1
ATOM 672 O O . PHE A 1 82 ? 10.467 50.040 91.697 1.00 24.25 82 PHE A O 1
ATOM 680 N N . ALA A 1 83 ? 11.920 49.322 90.118 1.00 23.79 83 ALA A N 1
ATOM 681 C CA . ALA A 1 83 ? 12.311 48.103 90.821 1.00 24.34 83 ALA A CA 1
ATOM 682 C C . ALA A 1 83 ? 13.297 48.342 91.953 1.00 24.62 83 ALA A C 1
ATOM 683 O O . ALA A 1 83 ? 13.359 47.550 92.893 1.00 24.54 83 ALA A O 1
ATOM 685 N N . THR A 1 84 ? 14.066 49.431 91.857 1.00 25.53 84 THR A N 1
ATOM 686 C CA . THR A 1 84 ? 14.978 49.850 92.939 1.00 26.26 84 THR A CA 1
ATOM 687 C C . THR A 1 84 ? 14.770 51.342 93.225 1.00 26.94 84 THR A C 1
ATOM 688 O O . THR A 1 84 ? 13.656 51.753 93.545 1.00 26.36 84 THR A O 1
ATOM 692 N N . GLY A 1 85 ? 15.825 52.139 93.075 1.00 27.91 85 GLY A N 1
ATOM 693 C CA . GLY A 1 85 ? 15.758 53.603 93.256 1.00 29.44 85 GLY A CA 1
ATOM 694 C C . GLY A 1 85 ? 15.213 53.964 94.616 1.00 30.56 85 GLY A C 1
ATOM 695 O O . GLY A 1 85 ? 15.688 53.454 95.641 1.00 31.17 85 GLY A O 1
ATOM 696 N N . HIS A 1 86 ? 14.192 54.817 94.636 1.00 31.24 86 HIS A N 1
ATOM 697 C CA . HIS A 1 86 ? 13.521 55.159 95.888 1.00 32.13 86 HIS A CA 1
ATOM 698 C C . HIS A 1 86 ? 12.138 54.526 96.032 1.00 31.91 86 HIS A C 1
ATOM 699 O O . HIS A 1 86 ? 11.388 54.876 96.942 1.00 32.95 86 HIS A O 1
ATOM 706 N N . GLN A 1 87 ? 11.818 53.577 95.152 1.00 30.77 87 GLN A N 1
ATOM 707 C CA . GLN A 1 87 ? 10.502 52.949 95.141 1.00 29.68 87 GLN A CA 1
ATOM 708 C C . GLN A 1 87 ? 10.513 51.488 95.591 1.00 28.62 87 GLN A C 1
ATOM 709 O O . GLN A 1 87 ? 9.668 51.087 96.394 1.00 28.79 87 GLN A O 1
ATOM 715 N N . TYR A 1 88 ? 11.459 50.705 95.078 1.00 27.27 88 TYR A N 1
ATOM 716 C CA . TYR A 1 88 ? 11.523 49.257 95.351 1.00 26.11 88 TYR A CA 1
ATOM 717 C C . TYR A 1 88 ? 10.120 48.664 95.320 1.00 25.08 88 TYR A C 1
ATOM 718 O O . TYR A 1 88 ? 9.636 48.131 96.321 1.00 23.90 88 TYR A O 1
ATOM 727 N N . ALA A 1 89 ? 9.481 48.784 94.155 1.00 24.11 89 ALA A N 1
ATOM 728 C CA . ALA A 1 89 ? 8.066 48.467 93.991 1.00 24.07 89 ALA A CA 1
ATOM 729 C C . ALA A 1 89 ? 7.744 47.019 94.339 1.00 23.85 89 ALA A C 1
ATOM 730 O O . ALA A 1 89 ? 6.628 46.711 94.779 1.00 24.42 89 ALA A O 1
ATOM 732 N N . LEU A 1 90 ? 8.737 46.149 94.169 1.00 23.49 90 LEU A N 1
ATOM 733 C CA . LEU A 1 90 ? 8.553 44.705 94.335 1.00 23.52 90 LEU A CA 1
ATOM 734 C C . LEU A 1 90 ? 8.851 44.189 95.728 1.00 23.48 90 LEU A C 1
ATOM 735 O O . LEU A 1 90 ? 8.699 42.991 95.980 1.00 22.89 90 LEU A O 1
ATOM 740 N N . GLU A 1 91 ? 9.239 45.080 96.644 1.00 22.91 91 GLU A N 1
ATOM 741 C CA . GLU A 1 91 ? 9.688 44.645 97.975 1.00 23.66 91 GLU A CA 1
ATOM 742 C C . GLU A 1 91 ? 8.627 43.814 98.682 1.00 22.88 91 GLU A C 1
ATOM 743 O O . GLU A 1 91 ? 7.487 44.247 98.803 1.00 23.01 91 GLU A O 1
ATOM 749 N N . GLY A 1 92 ? 9.003 42.623 99.146 1.00 23.20 92 GLY A N 1
ATOM 750 C CA . GLY A 1 92 ? 8.069 41.752 99.866 1.00 23.15 92 GLY A CA 1
ATOM 751 C C . GLY A 1 92 ? 7.239 40.810 98.997 1.00 22.78 92 GLY A C 1
ATOM 752 O O . GLY A 1 92 ? 6.559 39.916 99.526 1.00 23.78 92 GLY A O 1
ATOM 753 N N . LYS A 1 93 ? 7.251 41.020 97.682 1.00 22.05 93 LYS A N 1
ATOM 754 C CA . LYS A 1 93 ? 6.559 40.108 96.761 1.00 21.73 93 LYS A CA 1
ATOM 755 C C . LYS A 1 93 ? 7.409 38.847 96.597 1.00 22.10 93 LYS A C 1
ATOM 756 O O . LYS A 1 93 ? 8.619 38.862 96.873 1.00 22.85 93 LYS A O 1
ATOM 762 N N . GLU A 1 94 ? 6.767 37.754 96.187 1.00 22.01 94 GLU A N 1
ATOM 763 C CA . GLU A 1 94 ? 7.455 36.491 95.969 1.00 22.69 94 GLU A CA 1
ATOM 764 C C . GLU A 1 94 ? 7.716 36.370 94.485 1.00 22.19 94 GLU A C 1
ATOM 765 O O . GLU A 1 94 ? 6.872 36.762 93.678 1.00 22.41 94 GLU A O 1
ATOM 771 N N . LEU A 1 95 ? 8.900 35.858 94.138 1.00 22.34 95 LEU A N 1
ATOM 772 C CA . LEU A 1 95 ? 9.249 35.603 92.740 1.00 21.98 95 LEU A CA 1
ATOM 773 C C . LEU A 1 95 ? 9.357 34.097 92.570 1.00 21.82 95 LEU A C 1
ATOM 774 O O . LEU A 1 95 ? 10.114 33.455 93.295 1.00 21.93 95 LEU A O 1
ATOM 779 N N . GLY A 1 96 ? 8.602 33.557 91.619 1.00 21.19 96 GLY A N 1
ATOM 780 C CA . GLY A 1 96 ? 8.664 32.133 91.276 1.00 21.58 96 GLY A CA 1
ATOM 781 C C . GLY A 1 96 ? 9.049 31.958 89.819 1.00 22.21 96 GLY A C 1
ATOM 782 O O . GLY A 1 96 ? 8.892 32.872 88.993 1.00 22.30 96 GLY A O 1
ATOM 783 N N . ILE A 1 97 ? 9.540 30.771 89.502 1.00 22.60 97 ILE A N 1
ATOM 784 C CA . ILE A 1 97 ? 9.994 30.437 88.160 1.00 22.48 97 ILE A CA 1
ATOM 785 C C . ILE A 1 97 ? 9.408 29.085 87.801 1.00 22.51 97 ILE A C 1
ATOM 786 O O . ILE A 1 97 ? 9.611 28.097 88.533 1.00 23.12 97 ILE A O 1
ATOM 791 N N . VAL A 1 98 ? 8.649 29.033 86.708 1.00 22.04 98 VAL A N 1
ATOM 792 C CA . VAL A 1 98 ? 8.214 27.746 86.135 1.00 22.70 98 VAL A CA 1
ATOM 793 C C . VAL A 1 98 ? 8.960 27.591 84.810 1.00 23.27 98 VAL A C 1
ATOM 794 O O . VAL A 1 98 ? 8.583 28.208 83.815 1.00 22.96 98 VAL A O 1
ATOM 798 N N . VAL A 1 99 ? 10.042 26.801 84.819 1.00 23.15 99 VAL A N 1
ATOM 799 C CA . VAL A 1 99 ? 10.928 26.694 83.658 1.00 22.79 99 VAL A CA 1
ATOM 800 C C . VAL A 1 99 ? 10.834 25.313 83.032 1.00 23.58 99 VAL A C 1
ATOM 801 O O . VAL A 1 99 ? 10.992 24.308 83.714 1.00 22.86 99 VAL A O 1
ATOM 805 N N . SER A 1 100 ? 10.524 25.264 81.742 1.00 24.18 100 SER A N 1
ATOM 806 C CA . SER A 1 100 ? 10.330 23.975 81.097 1.00 26.13 100 SER A CA 1
ATOM 807 C C . SER A 1 100 ? 11.522 23.664 80.195 1.00 26.52 100 SER A C 1
ATOM 808 O O . SER A 1 100 ? 12.150 24.583 79.630 1.00 26.06 100 SER A O 1
ATOM 811 N N . THR A 1 101 ? 11.878 22.383 80.122 1.00 26.47 101 THR A N 1
ATOM 812 C CA . THR A 1 101 ? 13.000 21.951 79.293 1.00 27.76 101 THR A CA 1
ATOM 813 C C . THR A 1 101 ? 12.572 20.710 78.499 1.00 27.60 101 THR A C 1
ATOM 814 O O . THR A 1 101 ? 11.709 19.985 78.932 1.00 26.51 101 THR A O 1
ATOM 818 N N . GLY A 1 102 ? 13.172 20.507 77.331 1.00 28.98 102 GLY A N 1
ATOM 819 C CA . GLY A 1 102 ? 13.003 19.281 76.561 1.00 30.20 102 GLY A CA 1
ATOM 820 C C . GLY A 1 102 ? 14.039 18.225 76.941 1.00 31.55 102 GLY A C 1
ATOM 821 O O . GLY A 1 102 ? 14.072 17.143 76.350 1.00 31.56 102 GLY A O 1
ATOM 822 N N . ASP A 1 103 ? 14.896 18.544 77.911 1.00 32.01 103 ASP A N 1
ATOM 823 C CA . ASP A 1 103 ? 15.918 17.610 78.393 1.00 32.86 103 ASP A CA 1
ATOM 824 C C . ASP A 1 103 ? 15.483 16.931 79.676 1.00 32.34 103 ASP A C 1
ATOM 825 O O . ASP A 1 103 ? 14.742 17.512 80.474 1.00 32.33 103 ASP A O 1
ATOM 830 N N . ASN A 1 104 ? 15.960 15.703 79.881 1.00 31.11 104 ASN A N 1
ATOM 831 C CA . ASN A 1 104 ? 15.733 14.999 81.128 1.00 30.29 104 ASN A CA 1
ATOM 832 C C . ASN A 1 104 ? 16.302 15.812 82.290 1.00 29.36 104 ASN A C 1
ATOM 833 O O . ASN A 1 104 ? 17.375 16.404 82.173 1.00 29.81 104 ASN A O 1
ATOM 838 N N . GLY A 1 105 ? 15.583 15.833 83.409 1.00 28.94 105 GLY A N 1
ATOM 839 C CA . GLY A 1 105 ? 16.034 16.569 84.584 1.00 27.12 105 GLY A CA 1
ATOM 840 C C . GLY A 1 105 ? 17.387 16.071 85.061 1.00 26.71 105 GLY A C 1
ATOM 841 O O . GLY A 1 105 ? 18.164 16.826 85.597 1.00 26.00 105 GLY A O 1
ATOM 842 N N . ASN A 1 106 ? 17.675 14.794 84.841 1.00 25.38 106 ASN A N 1
ATOM 843 C CA . ASN A 1 106 ? 18.929 14.219 85.339 1.00 25.69 106 ASN A CA 1
ATOM 844 C C . ASN A 1 106 ? 20.192 14.700 84.612 1.00 24.30 106 ASN A C 1
ATOM 845 O O . ASN A 1 106 ? 21.288 14.455 85.093 1.00 24.46 106 ASN A O 1
ATOM 850 N N . ALA A 1 107 ? 20.045 15.415 83.488 1.00 23.26 107 ALA A N 1
ATOM 851 C CA . ALA A 1 107 ? 21.211 15.978 82.790 1.00 22.56 107 ALA A CA 1
ATOM 852 C C . ALA A 1 107 ? 21.780 17.203 83.523 1.00 22.55 107 ALA A C 1
ATOM 853 O O . ALA A 1 107 ? 22.956 17.567 83.333 1.00 22.14 107 ALA A O 1
ATOM 855 N N . PHE A 1 108 ? 20.946 17.829 84.358 1.00 22.03 108 PHE A N 1
ATOM 856 C CA . PHE A 1 108 ? 21.289 19.093 85.012 1.00 22.43 108 PHE A CA 1
ATOM 857 C C . PHE A 1 108 ? 21.855 18.866 86.413 1.00 22.17 108 PHE A C 1
ATOM 858 O O . PHE A 1 108 ? 21.200 19.124 87.417 1.00 22.10 108 PHE A O 1
ATOM 866 N N . GLN A 1 109 ? 23.095 18.402 86.462 1.00 21.66 109 GLN A N 1
ATOM 867 C CA . GLN A 1 109 ? 23.801 18.196 87.728 1.00 22.45 109 GLN A CA 1
ATOM 868 C C . GLN A 1 109 ? 25.263 17.972 87.410 1.00 22.08 109 GLN A C 1
ATOM 869 O O . GLN A 1 109 ? 25.614 17.636 86.269 1.00 22.17 109 GLN A O 1
ATOM 875 N N . ALA A 1 110 ? 26.106 18.133 88.426 1.00 22.34 110 ALA A N 1
ATOM 876 C CA . ALA A 1 110 ? 27.535 17.872 88.286 1.00 21.98 110 ALA A CA 1
ATOM 877 C C . ALA A 1 110 ? 27.777 16.440 87.798 1.00 22.62 110 ALA A C 1
ATOM 878 O O . ALA A 1 110 ? 27.144 15.490 88.253 1.00 22.26 110 ALA A O 1
ATOM 880 N N . GLY A 1 111 ? 28.690 16.285 86.848 1.00 22.95 111 GLY A N 1
ATOM 881 C CA . GLY A 1 111 ? 29.036 14.932 86.374 1.00 23.52 111 GLY A CA 1
ATOM 882 C C . GLY A 1 111 ? 28.116 14.421 85.274 1.00 24.47 111 GLY A C 1
ATOM 883 O O . GLY A 1 111 ? 28.418 13.415 84.626 1.00 24.90 111 GLY A O 1
ATOM 884 N N . ALA A 1 112 ? 26.990 15.095 85.050 1.00 24.60 112 ALA A N 1
ATOM 885 C CA . ALA A 1 112 ? 26.079 14.707 83.969 1.00 24.92 112 ALA A CA 1
ATOM 886 C C . ALA A 1 112 ? 26.303 15.591 82.755 1.00 25.88 112 ALA A C 1
ATOM 887 O O . ALA A 1 112 ? 27.157 16.474 82.786 1.00 25.39 112 ALA A O 1
ATOM 889 N N . ALA A 1 113 ? 25.508 15.375 81.704 1.00 25.85 113 ALA A N 1
ATOM 890 C CA . ALA A 1 113 ? 25.728 16.043 80.416 1.00 26.97 113 ALA A CA 1
ATOM 891 C C . ALA A 1 113 ? 25.846 17.578 80.503 1.00 27.19 113 ALA A C 1
ATOM 892 O O . ALA A 1 113 ? 26.717 18.174 79.853 1.00 27.86 113 ALA A O 1
ATOM 894 N N . GLU A 1 114 ? 24.985 18.208 81.307 1.00 26.43 114 GLU A N 1
ATOM 895 C CA . GLU A 1 114 ? 24.891 19.667 81.352 1.00 26.27 114 GLU A CA 1
ATOM 896 C C . GLU A 1 114 ? 25.724 20.328 82.456 1.00 25.89 114 GLU A C 1
ATOM 897 O O . GLU A 1 114 ? 25.834 21.552 82.491 1.00 25.49 114 GLU A O 1
ATOM 903 N N . LYS A 1 115 ? 26.282 19.505 83.349 1.00 24.83 115 LYS A N 1
ATOM 904 C CA . LYS A 1 115 ? 27.210 19.909 84.420 1.00 25.59 115 LYS A CA 1
ATOM 905 C C . LYS A 1 115 ? 26.626 20.806 85.509 1.00 24.35 115 LYS A C 1
ATOM 906 O O . LYS A 1 115 ? 27.154 20.808 86.632 1.00 25.15 115 LYS A O 1
ATOM 912 N N . PHE A 1 116 ? 25.585 21.574 85.189 1.00 23.97 116 PHE A N 1
ATOM 913 C CA . PHE A 1 116 ? 25.027 22.560 86.146 1.00 22.93 116 PHE A CA 1
ATOM 914 C C . PHE A 1 116 ? 23.562 22.329 86.431 1.00 23.62 116 PHE A C 1
ATOM 915 O O . PHE A 1 116 ? 22.791 21.948 85.543 1.00 23.20 116 PHE A O 1
ATOM 923 N N . THR A 1 117 ? 23.189 22.532 87.687 1.00 22.53 117 THR A N 1
ATOM 924 C CA . THR A 1 117 ? 21.796 22.364 88.092 1.00 21.52 117 THR A CA 1
ATOM 925 C C . THR A 1 117 ? 20.921 23.529 87.618 1.00 21.68 117 THR A C 1
ATOM 926 O O . THR A 1 117 ? 21.406 24.620 87.300 1.00 21.90 117 THR A O 1
ATOM 930 N N . ILE A 1 118 ? 19.612 23.304 87.596 1.00 21.89 118 ILE A N 1
ATOM 931 C CA . ILE A 1 118 ? 18.686 24.376 87.268 1.00 22.21 118 ILE A CA 1
ATOM 932 C C . ILE A 1 118 ? 18.849 25.562 88.227 1.00 21.81 118 ILE A C 1
ATOM 933 O O . ILE A 1 118 ? 18.816 26.725 87.808 1.00 22.92 118 ILE A O 1
ATOM 938 N N . SER A 1 119 ? 19.069 25.264 89.500 1.00 22.35 119 SER A N 1
ATOM 939 C CA . SER A 1 119 ? 19.331 26.304 90.512 1.00 22.90 119 SER A CA 1
ATOM 940 C C . SER A 1 119 ? 20.474 27.218 90.090 1.00 23.06 119 SER A C 1
ATOM 941 O O . SER A 1 119 ? 20.375 28.438 90.153 1.00 23.48 119 SER A O 1
ATOM 944 N N . GLU A 1 120 ? 21.576 26.620 89.662 1.00 22.31 120 GLU A N 1
ATOM 945 C CA . GLU A 1 120 ? 22.728 27.407 89.216 1.00 23.08 120 GLU A CA 1
ATOM 946 C C . GLU A 1 120 ? 22.440 28.233 87.965 1.00 23.29 120 GLU A C 1
ATOM 947 O O . GLU A 1 120 ? 22.887 29.375 87.841 1.00 23.89 120 GLU A O 1
ATOM 953 N N . LEU A 1 121 ? 21.700 27.656 87.033 1.00 22.88 121 LEU A N 1
ATOM 954 C CA . LEU A 1 121 ? 21.369 28.355 85.787 1.00 23.80 121 LEU A CA 1
ATOM 955 C C . LEU A 1 121 ? 20.391 29.505 85.979 1.00 24.12 121 LEU A C 1
ATOM 956 O O . LEU A 1 121 ? 20.435 30.488 85.232 1.00 24.13 121 LEU A O 1
ATOM 969 N N . ARG A 1 123 ? 20.415 31.536 88.437 1.00 24.91 123 ARG A N 1
ATOM 970 C CA . ARG A 1 123 ? 21.032 32.502 89.351 1.00 25.79 123 ARG A CA 1
ATOM 971 C C . ARG A 1 123 ? 20.731 33.976 89.009 1.00 24.82 123 ARG A C 1
ATOM 972 O O . ARG A 1 123 ? 20.543 34.763 89.924 1.00 25.30 123 ARG A O 1
ATOM 980 N N . PRO A 1 124 ? 20.713 34.363 87.710 1.00 25.12 124 PRO A N 1
ATOM 981 C CA . PRO A 1 124 ? 20.358 35.776 87.486 1.00 24.89 124 PRO A CA 1
ATOM 982 C C . PRO A 1 124 ? 19.006 36.186 88.057 1.00 24.08 124 PRO A C 1
ATOM 983 O O . PRO A 1 124 ? 18.855 37.335 88.464 1.00 24.19 124 PRO A O 1
ATOM 987 N N . PHE A 1 125 ? 18.032 35.271 88.100 1.00 24.45 125 PHE A N 1
ATOM 988 C CA . PHE A 1 125 ? 16.713 35.613 88.680 1.00 24.12 125 PHE A CA 1
ATOM 989 C C . PHE A 1 125 ? 16.778 35.693 90.189 1.00 24.22 125 PHE A C 1
ATOM 990 O O . PHE A 1 125 ? 16.107 36.511 90.814 1.00 23.22 125 PHE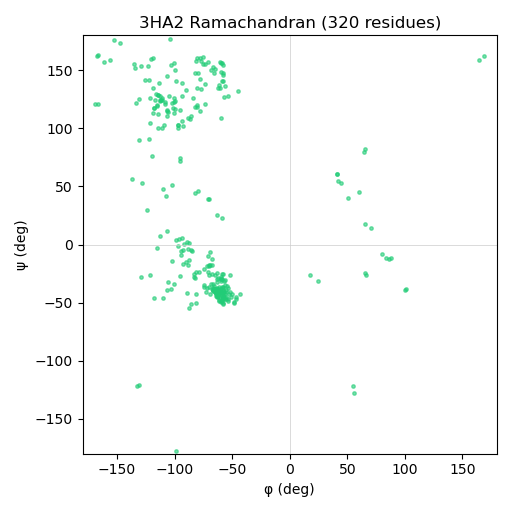 A O 1
ATOM 998 N N . GLU A 1 126 ? 17.579 34.815 90.781 1.00 24.00 126 GLU A N 1
ATOM 999 C CA . GLU A 1 126 ? 17.787 34.864 92.221 1.00 23.70 126 GLU A CA 1
ATOM 1000 C C . GLU A 1 126 ? 18.442 36.193 92.605 1.00 23.28 126 GLU A C 1
ATOM 1001 O O . GLU A 1 126 ? 18.035 36.833 93.574 1.00 23.52 126 GLU A O 1
ATOM 1007 N N . ALA A 1 127 ? 19.453 36.602 91.846 1.00 23.86 127 ALA A N 1
ATOM 1008 C CA . ALA A 1 127 ? 20.118 37.883 92.108 1.00 23.39 127 ALA A CA 1
ATOM 1009 C C . ALA A 1 127 ? 19.164 39.079 91.920 1.00 22.92 127 ALA A C 1
ATOM 1010 O O . ALA A 1 127 ? 19.209 40.052 92.683 1.00 23.72 127 ALA A O 1
ATOM 1012 N N . PHE A 1 128 ? 18.301 39.003 90.916 1.00 23.00 128 PHE A N 1
ATOM 1013 C CA . PHE A 1 128 ? 17.246 40.009 90.742 1.00 23.22 128 PHE A CA 1
ATOM 1014 C C . PHE A 1 128 ? 16.337 40.103 91.966 1.00 22.52 128 PHE A C 1
ATOM 1015 O O . PHE A 1 128 ? 16.055 41.187 92.478 1.00 21.72 128 PHE A O 1
ATOM 1023 N N . ALA A 1 129 ? 15.848 38.952 92.414 1.00 22.85 129 ALA A N 1
ATOM 1024 C CA . ALA A 1 129 ? 14.999 38.899 93.598 1.00 23.24 129 ALA A CA 1
ATOM 1025 C C . ALA A 1 129 ? 15.707 39.486 94.805 1.00 23.77 129 ALA A C 1
ATOM 1026 O O . ALA A 1 129 ? 15.112 40.268 95.547 1.00 23.88 129 ALA A O 1
ATOM 1028 N N . ASN A 1 130 ? 16.983 39.131 94.996 1.00 24.41 130 ASN A N 1
ATOM 1029 C CA . ASN A 1 130 ? 17.756 39.662 96.130 1.00 25.42 130 ASN A CA 1
ATOM 1030 C C . ASN A 1 130 ? 17.849 41.193 96.035 1.00 25.14 130 ASN A C 1
ATOM 1031 O O . ASN A 1 130 ? 17.621 41.913 97.016 1.00 25.47 130 ASN A O 1
ATOM 1036 N N . LYS A 1 131 ? 18.144 41.681 94.834 1.00 25.18 131 LYS A N 1
ATOM 1037 C CA . LYS A 1 131 ? 18.345 43.106 94.607 1.00 24.96 131 LYS A CA 1
ATOM 1038 C C . LYS A 1 131 ? 17.084 43.925 94.843 1.00 24.89 131 LYS A C 1
ATOM 1039 O O . LYS A 1 131 ? 17.144 45.046 95.368 1.00 25.31 131 LYS A O 1
ATOM 1045 N N . THR A 1 132 ? 15.948 43.370 94.440 1.00 24.38 132 THR A N 1
ATOM 1046 C CA . THR A 1 132 ? 14.673 44.073 94.506 1.00 23.90 132 THR A CA 1
ATOM 1047 C C . THR A 1 132 ? 13.909 43.778 95.802 1.00 23.58 132 THR A C 1
ATOM 1048 O O . THR A 1 132 ? 12.756 44.196 95.945 1.00 23.23 132 THR A O 1
ATOM 1052 N N . LYS A 1 133 ? 14.544 43.045 96.724 1.00 23.30 133 LYS A N 1
ATOM 1053 C CA . LYS A 1 133 ? 13.964 42.709 98.037 1.00 24.76 133 LYS A CA 1
ATOM 1054 C C . LYS A 1 133 ? 12.718 41.810 97.952 1.00 24.95 133 LYS A C 1
ATOM 1055 O O . LYS A 1 133 ? 11.815 41.888 98.804 1.00 24.03 133 LYS A O 1
ATOM 1077 N N . TYR A 1 136 ? 12.560 34.858 96.954 1.00 26.20 136 TYR A N 1
ATOM 1078 C CA . TYR A 1 136 ? 12.745 33.881 95.880 1.00 25.10 136 TYR A CA 1
ATOM 1079 C C . TYR A 1 136 ? 12.240 32.513 96.323 1.00 24.74 136 TYR A C 1
ATOM 1080 O O . TYR A 1 136 ? 12.695 31.962 97.353 1.00 23.90 136 TYR A O 1
ATOM 1089 N N . LEU A 1 137 ? 11.269 31.996 95.580 1.00 23.85 137 LEU A N 1
ATOM 1090 C CA . LEU A 1 137 ? 10.702 30.664 95.829 1.00 23.68 137 LEU A CA 1
ATOM 1091 C C . LEU A 1 137 ? 11.570 29.570 95.223 1.00 23.39 137 LEU A C 1
ATOM 1092 O O . LEU A 1 137 ? 12.338 29.840 94.294 1.00 23.37 137 LEU A O 1
ATOM 1097 N N . PRO A 1 138 ? 11.453 28.326 95.730 1.00 23.55 138 PRO A N 1
ATOM 1098 C CA . PRO A 1 138 ? 12.133 27.245 95.025 1.00 23.55 138 PRO A CA 1
ATOM 1099 C C . PRO A 1 138 ? 11.586 27.236 93.602 1.00 23.42 138 PRO A C 1
ATOM 1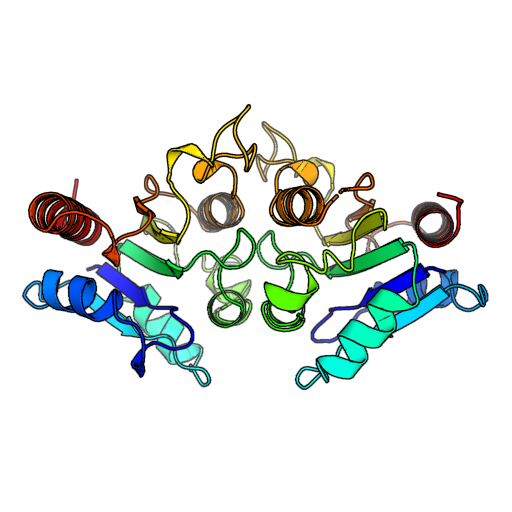100 O O . PRO A 1 138 ? 10.431 27.551 93.399 1.00 23.61 138 PRO A O 1
ATOM 1104 N N . ILE A 1 139 ? 12.431 26.902 92.640 1.00 23.34 139 ILE A N 1
ATOM 1105 C CA . ILE A 1 139 ? 12.074 26.852 91.214 1.00 22.57 139 ILE A CA 1
ATOM 1106 C C . ILE A 1 139 ? 11.212 25.635 90.890 1.00 22.48 139 ILE A C 1
ATOM 1107 O O . ILE A 1 139 ? 11.477 24.546 91.381 1.00 22.54 139 ILE A O 1
ATOM 1112 N N . LEU A 1 140 ? 10.184 25.818 90.058 1.00 22.80 140 LEU A N 1
ATOM 1113 C CA . LEU A 1 140 ? 9.414 24.661 89.572 1.00 23.32 140 LEU A CA 1
ATOM 1114 C C . LEU A 1 140 ? 9.968 24.301 88.193 1.00 23.67 140 LEU A C 1
ATOM 1115 O O . LEU A 1 140 ? 9.643 24.959 87.208 1.00 24.18 140 LEU A O 1
ATOM 1120 N N . ALA A 1 141 ? 10.824 23.281 88.140 1.00 23.92 141 ALA A N 1
ATOM 1121 C CA . ALA A 1 141 ? 11.397 22.837 86.854 1.00 24.21 141 ALA A CA 1
ATOM 1122 C C . ALA A 1 141 ? 10.502 21.764 86.242 1.00 24.50 141 ALA A C 1
ATOM 1123 O O . ALA A 1 141 ? 10.070 20.827 86.936 1.00 25.15 141 ALA A O 1
ATOM 1125 N N . VAL A 1 142 ? 10.209 21.922 84.953 1.00 24.27 142 VAL A N 1
ATOM 1126 C CA . VAL A 1 142 ? 9.276 21.052 84.243 1.00 24.90 142 VAL A CA 1
ATOM 1127 C C . VAL A 1 142 ? 10.050 20.419 83.088 1.00 25.46 142 VAL A C 1
ATOM 1128 O O . VAL A 1 142 ? 10.293 21.062 82.075 1.00 26.09 142 VAL A O 1
ATOM 1132 N N . HIS A 1 143 ? 10.401 19.144 83.241 1.00 24.69 143 HIS A N 1
ATOM 1133 C CA . HIS A 1 143 ? 11.265 18.466 82.281 1.00 24.33 143 HIS A CA 1
ATOM 1134 C C . HIS A 1 143 ? 10.484 17.476 81.407 1.00 24.35 143 HIS A C 1
ATOM 1135 O O . HIS A 1 143 ? 9.914 16.514 81.916 1.00 23.36 143 HIS A O 1
ATOM 1142 N N . GLN A 1 144 ? 10.446 17.753 80.102 1.00 24.58 144 GLN A N 1
ATOM 1143 C CA . GLN A 1 144 ? 9.830 16.854 79.089 1.00 25.30 144 GLN A CA 1
ATOM 1144 C C . GLN A 1 144 ? 8.349 16.614 79.359 1.00 24.99 144 GLN A C 1
ATOM 1145 O O . GLN A 1 144 ? 7.854 15.483 79.275 1.00 25.43 144 GLN A O 1
ATOM 1151 N N . PHE A 1 145 ? 7.634 17.699 79.658 1.00 25.17 145 PHE A N 1
ATOM 1152 C CA . PHE A 1 145 ? 6.247 17.579 80.084 1.00 24.24 145 PHE A CA 1
ATOM 1153 C C . PHE A 1 145 ? 5.407 16.724 79.147 1.00 24.44 145 PHE A C 1
ATOM 1154 O O . PHE A 1 145 ? 4.631 15.886 79.604 1.00 24.51 145 PHE A O 1
ATOM 1162 N N . LEU A 1 146 ? 5.551 16.947 77.846 1.00 24.21 146 LEU A N 1
ATOM 1163 C CA . LEU A 1 146 ? 4.693 16.251 76.871 1.00 24.91 146 LEU A CA 1
ATOM 1164 C C . LEU A 1 146 ? 4.987 14.762 76.760 1.00 24.49 146 LEU A C 1
ATOM 1165 O O . LEU A 1 146 ? 4.154 14.019 76.252 1.00 24.58 146 LEU A O 1
ATOM 1170 N N . TYR A 1 147 ? 6.169 14.353 77.223 1.00 24.69 147 TYR A N 1
ATOM 1171 C CA . TYR A 1 147 ? 6.596 12.948 77.167 1.00 24.55 147 TYR A CA 1
ATOM 1172 C C . TYR A 1 147 ? 6.151 12.153 78.396 1.00 24.67 147 TYR A C 1
ATOM 1173 O O . TYR A 1 147 ? 6.115 10.919 78.361 1.00 24.59 147 TYR A O 1
ATOM 1182 N N . LEU A 1 148 ? 5.794 12.852 79.475 1.00 25.07 148 LEU A N 1
ATOM 1183 C CA . LEU A 1 148 ? 5.450 12.194 80.742 1.00 26.56 148 LEU A CA 1
ATOM 1184 C C . LEU A 1 148 ? 4.183 11.374 80.589 1.00 27.26 148 LEU A C 1
ATOM 1185 O O . LEU A 1 148 ? 3.297 11.758 79.826 1.00 27.52 148 LEU A O 1
ATOM 1190 N N . GLU A 1 149 ? 4.091 10.262 81.322 1.00 27.92 149 GLU A N 1
ATOM 1191 C CA . GLU A 1 149 ? 2.850 9.490 81.383 1.00 29.31 149 GLU A CA 1
ATOM 1192 C C . GLU A 1 149 ? 1.728 10.376 81.892 1.00 29.65 149 GLU A C 1
ATOM 1193 O O . GLU A 1 149 ? 1.979 11.285 82.697 1.00 29.38 149 GLU A O 1
ATOM 1199 N N . PRO A 1 150 ? 0.490 10.133 81.416 1.00 30.40 150 PRO A N 1
ATOM 1200 C CA . PRO A 1 150 ? -0.660 10.911 81.882 1.00 30.88 150 PRO A CA 1
ATOM 1201 C C . PRO A 1 150 ? -0.689 11.155 83.399 1.00 31.43 150 PRO A C 1
ATOM 1202 O O . PRO A 1 150 ? -0.973 12.280 83.825 1.00 31.02 150 PRO A O 1
ATOM 1206 N N . ASP A 1 151 ? -0.375 10.127 84.195 1.00 31.49 151 ASP A N 1
ATOM 1207 C CA . ASP A 1 151 ? -0.412 10.233 85.664 1.00 31.86 151 ASP A CA 1
ATOM 1208 C C . ASP A 1 151 ? 0.653 11.181 86.225 1.00 31.09 151 ASP A C 1
ATOM 1209 O O . ASP A 1 151 ? 0.401 11.937 87.168 1.00 30.66 151 ASP A O 1
ATOM 1214 N N . ALA A 1 152 ? 1.850 11.131 85.645 1.00 30.07 152 ALA A N 1
ATOM 1215 C CA . ALA A 1 152 ? 2.914 12.053 86.014 1.00 29.21 152 ALA A CA 1
ATOM 1216 C C . ALA A 1 152 ? 2.590 13.472 85.540 1.00 28.53 152 ALA A C 1
ATOM 1217 O O . ALA A 1 152 ? 2.910 14.434 86.228 1.00 27.84 152 ALA A O 1
ATOM 1219 N N . GLN A 1 153 ? 1.965 13.600 84.366 1.00 28.06 153 GLN A N 1
ATOM 1220 C CA . GLN A 1 153 ? 1.523 14.922 83.886 1.00 27.90 153 GLN A CA 1
ATOM 1221 C C . GLN A 1 153 ? 0.571 15.532 84.914 1.00 27.87 153 GLN A C 1
ATOM 1222 O O . GLN A 1 153 ? 0.768 16.664 85.383 1.00 26.99 153 GLN A O 1
ATOM 1228 N N . GLN A 1 154 ? -0.441 14.755 85.299 1.00 28.17 154 GLN A N 1
ATOM 1229 C CA . GLN A 1 154 ? -1.411 15.205 86.298 1.00 28.96 154 GLN A CA 1
ATOM 1230 C C . GLN A 1 154 ? -0.795 15.604 87.644 1.00 28.93 154 GLN A C 1
ATOM 1231 O O . GLN A 1 154 ? -1.173 16.637 88.193 1.00 29.43 154 GLN A O 1
ATOM 1237 N N . ARG A 1 155 ? 0.189 14.845 88.139 1.00 28.99 155 ARG A N 1
ATOM 1238 C CA . ARG A 1 155 ? 0.876 15.190 89.401 1.00 29.50 155 ARG A CA 1
ATOM 1239 C C . ARG A 1 155 ? 1.635 16.506 89.316 1.00 28.80 155 ARG A C 1
ATOM 1240 O O . ARG A 1 155 ? 1.639 17.311 90.248 1.00 28.22 155 ARG A O 1
ATOM 1248 N N . LEU A 1 156 ? 2.293 16.715 88.186 1.00 28.54 156 LEU A N 1
ATOM 1249 C CA . LEU A 1 156 ? 3.070 17.927 87.998 1.00 28.31 156 LEU A CA 1
ATOM 1250 C C . LEU A 1 156 ? 2.106 19.129 87.955 1.00 27.89 156 LEU A C 1
ATOM 1251 O O . LEU A 1 156 ? 2.396 20.192 88.509 1.00 26.98 156 LEU A O 1
ATOM 1256 N N . LEU A 1 157 ? 0.945 18.933 87.334 1.00 27.05 157 LEU A N 1
ATOM 1257 C CA . LEU A 1 157 ? -0.063 19.995 87.245 1.00 27.13 157 LEU A CA 1
ATOM 1258 C C . LEU A 1 157 ? -0.653 20.396 88.604 1.00 26.91 157 LEU A C 1
ATOM 1259 O O . LEU A 1 157 ? -0.909 21.569 88.826 1.00 27.40 157 LEU A O 1
ATOM 1264 N N . VAL A 1 158 ? -0.825 19.431 89.510 1.00 27.20 158 VAL A N 1
ATOM 1265 C CA . VAL A 1 158 ? -1.177 19.697 90.914 1.00 26.88 158 VAL A CA 1
ATOM 1266 C C . VAL A 1 158 ? -0.091 20.491 91.660 1.00 27.10 158 VAL A C 1
ATOM 1267 O O . VAL A 1 158 ? -0.397 21.411 92.427 1.00 27.51 158 VAL A O 1
ATOM 1271 N N . ALA A 1 159 ? 1.175 20.137 91.440 1.00 27.13 159 ALA A N 1
ATOM 1272 C CA . ALA A 1 159 ? 2.293 20.893 92.011 1.00 26.84 159 ALA A CA 1
ATOM 1273 C C . ALA A 1 159 ? 2.260 22.327 91.488 1.00 26.56 159 ALA A C 1
ATOM 1274 O O . ALA A 1 159 ? 2.504 23.277 92.231 1.00 26.05 159 ALA A O 1
ATOM 1276 N N . TYR A 1 160 ? 1.939 22.466 90.206 1.00 25.75 160 TYR A N 1
ATOM 1277 C CA . TYR A 1 160 ? 1.818 23.783 89.568 1.00 25.68 160 TYR A CA 1
ATOM 1278 C C . TYR A 1 160 ? 0.704 24.632 90.190 1.00 25.68 160 TYR A C 1
ATOM 1279 O O . TYR A 1 160 ? 0.901 25.819 90.494 1.00 25.39 160 TYR A O 1
ATOM 1288 N N . GLN A 1 161 ? -0.452 24.007 90.421 1.00 25.38 161 GLN A N 1
ATOM 1289 C CA . GLN A 1 161 ? -1.565 24.669 91.108 1.00 25.29 161 GLN A CA 1
ATOM 1290 C C . GLN A 1 161 ? -1.169 25.162 92.498 1.00 24.94 161 GLN A C 1
ATOM 1291 O O . GLN A 1 161 ? -1.489 26.287 92.870 1.00 24.94 161 GLN A O 1
ATOM 1297 N N . GLN A 1 162 ? -0.477 24.318 93.257 1.00 25.36 162 GLN A N 1
ATOM 1298 C CA . GLN A 1 162 ? 0.029 24.691 94.583 1.00 26.08 162 GLN A CA 1
ATOM 1299 C C . GLN A 1 162 ? 1.036 25.831 94.491 1.00 26.31 162 GLN A C 1
ATOM 1300 O O . GLN A 1 162 ? 1.004 26.777 95.288 1.00 26.50 162 GLN A O 1
ATOM 1306 N N . TYR A 1 163 ? 1.910 25.732 93.493 1.00 25.92 163 TYR A N 1
ATOM 1307 C CA . TYR A 1 163 ? 2.947 26.737 93.252 1.00 26.20 163 TYR A CA 1
ATOM 1308 C C . TYR A 1 163 ? 2.325 28.115 93.037 1.00 26.83 163 TYR A C 1
ATOM 1309 O O . TYR A 1 163 ? 2.807 29.109 93.569 1.00 26.82 163 TYR A O 1
ATOM 1318 N N . ALA A 1 164 ? 1.223 28.153 92.289 1.00 27.61 164 ALA A N 1
ATOM 1319 C CA . ALA A 1 164 ? 0.511 29.386 91.988 1.00 29.24 164 ALA A CA 1
ATOM 1320 C C . ALA A 1 164 ? -0.385 29.904 93.116 1.00 30.52 164 ALA A C 1
ATOM 1321 O O . ALA A 1 164 ? -0.688 31.091 93.158 1.00 30.80 164 ALA A O 1
ATOM 1323 N N . THR A 1 165 ? -0.828 29.033 94.023 1.00 32.27 165 THR A N 1
ATOM 1324 C CA . THR A 1 165 ? -1.891 29.429 94.964 1.00 33.95 165 THR A CA 1
ATOM 1325 C C . THR A 1 165 ? -1.601 29.159 96.437 1.00 35.62 165 THR A C 1
ATOM 1326 O O . THR A 1 165 ? -2.155 29.836 97.307 1.00 35.61 165 THR A O 1
ATOM 1330 N N . ASN A 1 166 ? -0.788 28.143 96.724 1.00 37.46 166 ASN A N 1
ATOM 1331 C CA . ASN A 1 166 ? -0.495 27.804 98.114 1.00 39.80 166 ASN A CA 1
ATOM 1332 C C . ASN A 1 166 ? 0.147 29.000 98.794 1.00 40.90 166 ASN A C 1
ATOM 1333 O O . ASN A 1 166 ? 1.289 29.381 98.489 1.00 40.81 166 ASN A O 1
ATOM 1338 N N . VAL A 1 167 ? -0.622 29.609 99.689 1.00 42.50 167 VAL A N 1
ATOM 1339 C CA . VAL A 1 167 ? -0.200 30.832 100.362 1.00 44.07 167 VAL A CA 1
ATOM 1340 C C . VAL A 1 167 ? 1.064 30.576 101.187 1.00 44.84 167 VAL A C 1
ATOM 1341 O O . VAL A 1 167 ? 1.992 31.383 101.159 1.00 45.49 167 VAL A O 1
ATOM 1345 N N . GLY A 1 168 ? 1.105 29.425 101.862 1.00 45.56 168 GLY A N 1
ATOM 1346 C CA . GLY A 1 168 ? 2.213 29.009 102.740 1.00 46.13 168 GLY A CA 1
ATOM 1347 C C . GLY A 1 168 ? 3.558 29.678 102.513 1.00 46.68 168 GLY A C 1
ATOM 1348 O O . GLY A 1 168 ? 3.796 30.797 102.978 1.00 47.15 168 GLY A O 1
ATOM 1357 N N . GLN B 1 2 ? 41.707 34.657 63.719 1.00 26.30 2 GLN B N 1
ATOM 1358 C CA . GLN B 1 2 ? 40.662 35.624 63.405 1.00 24.17 2 GLN B CA 1
ATOM 1359 C C . GLN B 1 2 ? 39.739 35.748 64.624 1.00 23.27 2 GLN B C 1
ATOM 1360 O O . GLN B 1 2 ? 39.309 34.742 65.181 1.00 22.31 2 GLN B O 1
ATOM 1366 N N . THR B 1 3 ? 39.456 36.980 65.035 1.00 22.24 3 THR B N 1
ATOM 1367 C CA . THR B 1 3 ? 38.580 37.246 66.168 1.00 22.14 3 THR B CA 1
ATOM 1368 C C . THR B 1 3 ? 37.331 37.996 65.717 1.00 22.11 3 THR B C 1
ATOM 1369 O O . THR B 1 3 ? 37.422 38.993 64.995 1.00 22.33 3 THR B O 1
ATOM 1373 N N . LEU B 1 4 ? 36.176 37.482 66.123 1.00 21.91 4 LEU B N 1
ATOM 1374 C CA . LEU B 1 4 ? 34.902 38.153 65.891 1.00 21.89 4 LEU B CA 1
ATOM 1375 C C . LEU B 1 4 ? 34.418 38.691 67.236 1.00 21.70 4 LEU B C 1
ATOM 1376 O O . LEU B 1 4 ? 34.297 37.933 68.203 1.00 21.76 4 LEU B O 1
ATOM 1381 N N . ILE B 1 5 ? 34.185 40.000 67.308 1.00 21.14 5 ILE B N 1
ATOM 1382 C CA . ILE B 1 5 ? 33.582 40.582 68.501 1.00 21.13 5 ILE B CA 1
ATOM 1383 C C . ILE B 1 5 ? 32.141 40.924 68.186 1.00 21.15 5 ILE B C 1
ATOM 1384 O O . ILE B 1 5 ? 31.864 41.788 67.328 1.00 20.79 5 ILE B O 1
ATOM 1389 N N . ILE B 1 6 ? 31.238 40.214 68.857 1.00 21.08 6 ILE B N 1
ATOM 1390 C CA . ILE B 1 6 ? 29.807 40.447 68.734 1.00 21.40 6 ILE B CA 1
ATOM 1391 C C . ILE B 1 6 ? 29.442 41.506 69.767 1.00 22.34 6 ILE B C 1
ATOM 1392 O O . ILE B 1 6 ? 29.466 41.233 70.972 1.00 22.09 6 ILE B O 1
ATOM 1397 N N . VAL B 1 7 ? 29.127 42.717 69.308 1.00 21.90 7 VAL B N 1
ATOM 1398 C CA . VAL B 1 7 ? 28.834 43.792 70.253 1.00 23.69 7 VAL B CA 1
ATOM 1399 C C . VAL B 1 7 ? 27.330 43.979 70.362 1.00 24.33 7 VAL B C 1
ATOM 1400 O O . VAL B 1 7 ? 26.682 44.381 69.391 1.00 24.48 7 VAL B O 1
ATOM 1404 N N . ALA B 1 8 ? 26.792 43.668 71.541 1.00 24.65 8 ALA B N 1
ATOM 1405 C CA . ALA B 1 8 ? 25.365 43.632 71.770 1.00 26.91 8 ALA B CA 1
ATOM 1406 C C . ALA B 1 8 ? 24.986 44.626 72.861 1.00 29.04 8 ALA B C 1
ATOM 1407 O O . ALA B 1 8 ? 24.770 44.269 74.017 1.00 29.95 8 ALA B O 1
ATOM 1409 N N . HIS B 1 9 ? 24.972 45.901 72.486 1.00 31.66 9 HIS B N 1
ATOM 1410 C CA . HIS B 1 9 ? 24.498 46.964 73.350 1.00 33.68 9 HIS B CA 1
ATOM 1411 C C . HIS B 1 9 ? 23.287 47.577 72.639 1.00 35.26 9 HIS B C 1
ATOM 1412 O O . HIS B 1 9 ? 23.425 48.083 71.523 1.00 36.10 9 HIS B O 1
ATOM 1419 N N . PRO B 1 10 ? 22.089 47.505 73.252 1.00 36.32 10 PRO B N 1
ATOM 1420 C CA . PRO B 1 10 ? 20.886 48.018 72.574 1.00 37.40 10 PRO B CA 1
ATOM 1421 C C . PRO B 1 10 ? 20.843 49.543 72.423 1.00 38.01 10 PRO B C 1
ATOM 1422 O O . PRO B 1 10 ? 19.928 50.065 71.769 1.00 38.86 10 PRO B O 1
ATOM 1426 N N . GLU B 1 11 ? 21.813 50.243 73.019 1.00 38.36 11 GLU B N 1
ATOM 1427 C CA . GLU B 1 11 ? 21.972 51.693 72.839 1.00 38.97 11 GLU B CA 1
ATOM 1428 C C . GLU B 1 11 ? 23.459 52.044 72.653 1.00 37.95 11 GLU B C 1
ATOM 1429 O O . GLU B 1 11 ? 24.030 52.854 73.393 1.00 37.24 11 GLU B O 1
ATOM 1435 N N . LEU B 1 12 ? 24.077 51.422 71.653 1.00 37.18 12 LEU B N 1
ATOM 1436 C CA . LEU B 1 12 ? 25.527 51.499 71.472 1.00 37.30 12 LEU B CA 1
ATOM 1437 C C . LEU B 1 12 ? 26.036 52.929 71.256 1.00 37.66 12 LEU B C 1
ATOM 1438 O O . LEU B 1 12 ? 27.090 53.308 71.779 1.00 37.44 12 LEU B O 1
ATOM 1443 N N . ALA B 1 13 ? 25.286 53.714 70.490 1.00 37.97 13 ALA B N 1
ATOM 1444 C CA . ALA B 1 13 ? 25.701 55.078 70.177 1.00 39.46 13 ALA B CA 1
ATOM 1445 C C . ALA B 1 13 ? 25.752 55.960 71.431 1.00 40.15 13 ALA B C 1
ATOM 1446 O O . ALA B 1 13 ? 26.503 56.930 71.472 1.00 40.32 13 ALA B O 1
ATOM 1448 N N . ARG B 1 14 ? 24.960 55.607 72.446 1.00 41.12 14 ARG B N 1
ATOM 1449 C CA . ARG B 1 14 ? 24.911 56.352 73.707 1.00 42.47 14 ARG B CA 1
ATOM 1450 C C . ARG B 1 14 ? 25.907 55.845 74.746 1.00 42.78 14 ARG B C 1
ATOM 1451 O O . ARG B 1 14 ? 26.152 56.518 75.746 1.00 42.79 14 ARG B O 1
ATOM 1459 N N . SER B 1 15 ? 26.457 54.653 74.519 1.00 43.22 15 SER B N 1
ATOM 1460 C CA . SER B 1 15 ? 27.422 54.051 75.439 1.00 43.76 15 SER B CA 1
ATOM 1461 C C . SER B 1 15 ? 28.676 54.914 75.541 1.00 44.13 15 SER B C 1
ATOM 1462 O O . SER B 1 15 ? 29.182 55.403 74.532 1.00 44.18 15 SER B O 1
ATOM 1465 N N . ASN B 1 16 ? 29.152 55.133 76.762 1.00 44.65 16 ASN B N 1
ATOM 1466 C CA . ASN B 1 16 ? 30.371 55.920 76.977 1.00 44.86 16 ASN B CA 1
ATOM 1467 C C . ASN B 1 16 ? 31.562 55.016 77.261 1.00 44.75 16 ASN B C 1
ATOM 1468 O O . ASN B 1 16 ? 32.713 55.447 77.228 1.00 45.00 16 ASN B O 1
ATOM 1473 N N . THR B 1 17 ? 31.268 53.760 77.558 1.00 44.60 17 THR B N 1
ATOM 1474 C CA . THR B 1 17 ? 32.300 52.775 77.800 1.00 44.55 17 THR B CA 1
ATOM 1475 C C . THR B 1 17 ? 32.826 52.235 76.464 1.00 44.34 17 THR B C 1
ATOM 1476 O O . THR B 1 17 ? 34.029 52.234 76.222 1.00 44.45 17 THR B O 1
ATOM 1480 N N . GLN B 1 18 ? 31.914 51.825 75.587 1.00 44.10 18 GLN B N 1
ATOM 1481 C CA . GLN B 1 18 ? 32.286 51.146 74.334 1.00 43.66 18 GLN B CA 1
ATOM 1482 C C . GLN B 1 18 ? 33.270 51.894 73.410 1.00 42.61 18 GLN B C 1
ATOM 1483 O O . GLN B 1 18 ? 34.124 51.243 72.808 1.00 42.68 18 GLN B O 1
ATOM 1489 N N . PRO B 1 19 ? 33.146 53.242 73.273 1.00 41.79 19 PRO B N 1
ATOM 1490 C CA . PRO B 1 19 ? 34.113 54.018 72.462 1.00 41.27 19 PRO B CA 1
ATOM 1491 C C . PRO B 1 19 ? 35.602 53.771 72.756 1.00 40.35 19 PRO B C 1
ATOM 1492 O O . PRO B 1 19 ? 36.397 53.675 71.816 1.00 39.95 19 PRO B O 1
ATOM 1496 N N . PHE B 1 20 ? 35.965 53.675 74.038 1.00 39.41 20 PHE B N 1
ATOM 1497 C CA . PHE B 1 20 ? 37.343 53.378 74.450 1.00 38.24 20 PHE B CA 1
ATOM 1498 C C . PHE B 1 20 ? 37.741 51.998 73.950 1.00 37.14 20 PHE B C 1
ATOM 1499 O O . PHE B 1 20 ? 38.907 51.729 73.670 1.00 36.93 20 PHE B O 1
ATOM 1507 N N . PHE B 1 21 ? 36.760 51.110 73.874 1.00 35.44 21 PHE B N 1
ATOM 1508 C CA . PHE B 1 21 ? 37.033 49.730 73.533 1.00 34.36 21 PHE B CA 1
ATOM 1509 C C . PHE B 1 21 ? 37.185 49.508 72.033 1.00 32.71 21 PHE B C 1
ATOM 1510 O O . PHE B 1 21 ? 38.103 48.813 71.611 1.00 32.32 21 PHE B O 1
ATOM 1518 N N . LYS B 1 22 ? 36.329 50.120 71.222 1.00 31.88 22 LYS B N 1
ATOM 1519 C CA . LYS B 1 22 ? 36.541 50.036 69.770 1.00 30.82 22 LYS B CA 1
ATOM 1520 C C . LYS B 1 22 ? 37.915 50.589 69.393 1.00 30.10 22 LYS B C 1
ATOM 1521 O O . LYS B 1 22 ? 38.655 49.964 68.630 1.00 29.18 22 LYS B O 1
ATOM 1527 N N . ALA B 1 23 ? 38.253 51.751 69.954 1.00 29.45 23 ALA B N 1
ATOM 1528 C CA . ALA B 1 23 ? 39.536 52.407 69.694 1.00 29.44 23 ALA B CA 1
ATOM 1529 C C . ALA B 1 23 ? 40.744 51.500 69.965 1.00 29.19 23 ALA B C 1
ATOM 1530 O O . ALA B 1 23 ? 41.743 51.560 69.248 1.00 28.64 23 ALA B O 1
ATOM 1532 N N . ALA B 1 24 ? 40.632 50.663 70.994 1.00 28.81 24 ALA B N 1
ATOM 1533 C CA . ALA B 1 24 ? 41.699 49.761 71.416 1.00 28.92 24 ALA B CA 1
ATOM 1534 C C . ALA B 1 24 ? 42.011 48.632 70.414 1.00 29.30 24 ALA B C 1
ATOM 1535 O O . ALA B 1 24 ? 43.132 48.118 70.398 1.00 29.03 24 ALA B O 1
ATOM 1537 N N . ILE B 1 25 ? 41.036 48.256 69.585 1.00 29.56 25 ILE B N 1
ATOM 1538 C CA . ILE B 1 25 ? 41.228 47.159 68.619 1.00 30.36 25 ILE B CA 1
ATOM 1539 C C . ILE B 1 25 ? 41.164 47.571 67.138 1.00 31.05 25 ILE B C 1
ATOM 1540 O O . ILE B 1 25 ? 41.388 46.743 66.254 1.00 30.76 25 ILE B O 1
ATOM 1545 N N . GLU B 1 26 ? 40.881 48.850 66.882 1.00 32.03 26 GLU B N 1
ATOM 1546 C CA . GLU B 1 26 ? 40.728 49.387 65.521 1.00 32.83 26 GLU B CA 1
ATOM 1547 C C . GLU B 1 26 ? 41.884 49.082 64.570 1.00 32.79 26 GLU B C 1
ATOM 1548 O O . GLU B 1 26 ? 41.694 49.042 63.354 1.00 33.41 26 GLU B O 1
ATOM 1554 N N . ASN B 1 27 ? 43.075 48.881 65.123 1.00 32.47 27 ASN B N 1
ATOM 1555 C CA . ASN B 1 27 ? 44.266 48.677 64.322 1.00 32.11 27 ASN B CA 1
ATOM 1556 C C . ASN B 1 27 ? 44.697 47.223 64.143 1.00 31.72 27 ASN B C 1
ATOM 1557 O O . ASN B 1 27 ? 45.724 46.944 63.519 1.00 30.95 27 ASN B O 1
ATOM 1562 N N . PHE B 1 28 ? 43.891 46.302 64.671 1.00 30.91 28 PHE B N 1
ATOM 1563 C CA . PHE B 1 28 ? 44.114 44.871 64.490 1.00 30.98 28 PHE B CA 1
ATOM 1564 C C . PHE B 1 28 ? 43.254 44.326 63.352 1.00 30.30 28 PHE B C 1
ATOM 1565 O O . PHE B 1 28 ? 42.048 44.086 63.525 1.00 30.30 28 PHE B O 1
ATOM 1573 N N . SER B 1 29 ? 43.885 44.099 62.205 1.00 29.45 29 SER B N 1
ATOM 1574 C CA . SER B 1 29 ? 43.174 43.727 60.985 1.00 28.94 29 SER B CA 1
ATOM 1575 C C . SER B 1 29 ? 42.524 42.342 61.046 1.00 28.43 29 SER B C 1
ATOM 1576 O O . SER B 1 29 ? 41.633 42.038 60.251 1.00 28.83 29 SER B O 1
ATOM 1579 N N . ASN B 1 30 ? 42.964 41.514 61.994 1.00 27.15 30 ASN B N 1
ATOM 1580 C CA . ASN B 1 30 ? 42.383 40.187 62.200 1.00 26.25 30 ASN B CA 1
ATOM 1581 C C . ASN B 1 30 ? 41.144 40.205 63.103 1.00 24.97 30 ASN B C 1
ATOM 1582 O O . ASN B 1 30 ? 40.499 39.175 63.298 1.00 25.48 30 ASN B O 1
ATOM 1587 N N . VAL B 1 31 ? 40.835 41.371 63.659 1.00 24.27 31 VAL B N 1
ATOM 1588 C CA . VAL B 1 31 ? 39.674 41.542 64.531 1.00 23.55 31 VAL B CA 1
ATOM 1589 C C . VAL B 1 31 ? 38.517 42.163 63.757 1.00 23.38 31 VAL B C 1
ATOM 1590 O O . VAL B 1 31 ? 38.648 43.252 63.184 1.00 22.96 31 VAL B O 1
ATOM 1594 N N . THR B 1 32 ? 37.382 41.471 63.752 1.00 23.06 32 THR B N 1
ATOM 1595 C CA . THR B 1 32 ? 36.156 41.994 63.178 1.00 22.99 32 THR B CA 1
ATOM 1596 C C . THR B 1 32 ? 35.272 42.493 64.302 1.00 23.22 32 THR B C 1
ATOM 1597 O O . THR B 1 32 ? 34.844 41.727 65.176 1.00 22.39 32 THR B O 1
ATOM 1601 N N . TRP B 1 33 ? 35.001 43.790 64.268 1.00 23.03 33 TRP B N 1
ATOM 1602 C CA . TRP B 1 33 ? 34.136 44.415 65.245 1.00 23.17 33 TRP B CA 1
ATOM 1603 C C . TRP B 1 33 ? 32.715 44.496 64.686 1.00 23.45 33 TRP B C 1
ATOM 1604 O O . TRP B 1 33 ? 32.458 45.210 63.698 1.00 23.15 33 TRP B O 1
ATOM 1615 N N . HIS B 1 34 ? 31.787 43.787 65.323 1.00 22.51 34 HIS B N 1
ATOM 1616 C CA . HIS B 1 34 ? 30.495 43.525 64.706 1.00 22.53 34 HIS B CA 1
ATOM 1617 C C . HIS B 1 34 ? 29.315 43.846 65.638 1.00 22.61 34 HIS B C 1
ATOM 1618 O O . HIS B 1 34 ? 28.840 42.975 66.370 1.00 21.48 34 HIS B O 1
ATOM 1625 N N . PRO B 1 35 ? 28.822 45.098 65.597 1.00 22.69 35 PRO B N 1
ATOM 1626 C CA . PRO B 1 35 ? 27.664 45.449 66.403 1.00 23.56 35 PRO B CA 1
ATOM 1627 C C . PRO B 1 35 ? 26.376 44.921 65.792 1.00 24.17 35 PRO B C 1
ATOM 1628 O O . PRO B 1 35 ? 26.160 45.077 64.584 1.00 25.65 35 PRO B O 1
ATOM 1632 N N . LEU B 1 36 ? 25.533 44.322 66.622 1.00 25.03 36 LEU B N 1
ATOM 1633 C CA . LEU B 1 36 ? 24.253 43.752 66.169 1.00 25.23 36 LEU B CA 1
ATOM 1634 C C . LEU B 1 36 ? 23.180 44.810 65.959 1.00 25.64 36 LEU B C 1
ATOM 1635 O O . LEU B 1 36 ? 23.103 45.770 66.730 1.00 24.98 36 LEU B O 1
ATOM 1640 N N . VAL B 1 37 ? 22.365 44.622 64.919 1.00 25.06 37 VAL B N 1
ATOM 1641 C CA . VAL B 1 37 ? 21.099 45.353 64.762 1.00 25.54 37 VAL B CA 1
ATOM 1642 C C . VAL B 1 37 ? 19.960 44.438 65.201 1.00 26.08 37 VAL B C 1
ATOM 1643 O O . VAL B 1 37 ? 20.110 43.205 65.170 1.00 25.96 37 VAL B O 1
ATOM 1647 N N . ALA B 1 38 ? 18.824 45.015 65.598 1.00 26.56 38 ALA B N 1
ATOM 1648 C CA . ALA B 1 38 ? 17.699 44.188 66.071 1.00 28.02 38 ALA B CA 1
ATOM 1649 C C . ALA B 1 38 ? 17.248 43.186 65.010 1.00 27.87 38 ALA B C 1
ATOM 1650 O O . ALA B 1 38 ? 16.872 42.072 65.341 1.00 29.21 38 ALA B O 1
ATOM 1652 N N . ASP B 1 39 ? 17.285 43.591 63.743 1.00 27.54 39 ASP B N 1
ATOM 1653 C CA . ASP B 1 39 ? 16.905 42.707 62.632 1.00 27.38 39 ASP B CA 1
ATOM 1654 C C . ASP B 1 39 ? 18.135 42.142 61.898 1.00 26.58 39 ASP B C 1
ATOM 1655 O O . ASP B 1 39 ? 18.237 42.217 60.682 1.00 26.65 39 ASP B O 1
ATOM 1660 N N . PHE B 1 40 ? 19.058 41.571 62.664 1.00 25.88 40 PHE B N 1
ATOM 1661 C CA . PHE B 1 40 ? 20.226 40.890 62.113 1.00 25.55 40 PHE B CA 1
ATOM 1662 C C . PHE B 1 40 ? 19.814 39.718 61.223 1.00 25.54 40 PHE B C 1
ATOM 1663 O O . PHE B 1 40 ? 18.710 39.163 61.367 1.00 26.00 40 PHE B O 1
ATOM 1671 N N . ASN B 1 41 ? 20.708 39.340 60.316 1.00 24.81 41 ASN B N 1
ATOM 1672 C CA . ASN B 1 41 ? 20.436 38.306 59.332 1.00 24.56 41 ASN B CA 1
ATOM 1673 C C . ASN B 1 41 ? 21.124 37.009 59.790 1.00 24.72 41 ASN B C 1
ATOM 1674 O O . ASN B 1 41 ? 22.337 36.996 59.956 1.00 23.85 41 ASN B O 1
ATOM 1679 N N . VAL B 1 42 ? 20.347 35.939 59.979 1.00 24.17 42 VAL B N 1
ATOM 1680 C CA . VAL B 1 42 ? 20.874 34.694 60.561 1.00 24.53 42 VAL B CA 1
ATOM 1681 C C . VAL B 1 42 ? 22.016 34.115 59.721 1.00 24.35 42 VAL B C 1
ATOM 1682 O O . VAL B 1 42 ? 23.094 33.788 60.254 1.00 23.61 42 VAL B O 1
ATOM 1686 N N . GLU B 1 43 ? 21.791 34.012 58.416 1.00 24.39 43 GLU B N 1
ATOM 1687 C CA . GLU B 1 43 ? 22.787 33.455 57.506 1.00 25.86 43 GLU B CA 1
ATOM 1688 C C . GLU B 1 43 ? 24.095 34.243 57.548 1.00 24.76 43 GLU B C 1
ATOM 1689 O O . GLU B 1 43 ? 25.178 33.650 57.571 1.00 24.65 43 GLU B O 1
ATOM 1695 N N . GLN B 1 44 ? 23.983 35.576 57.587 1.00 23.82 44 GLN B N 1
ATOM 1696 C CA . GLN B 1 44 ? 25.151 36.436 57.739 1.00 22.81 44 GLN B CA 1
ATOM 1697 C C . GLN B 1 44 ? 25.867 36.175 59.067 1.00 21.68 44 GLN B C 1
ATOM 1698 O O . GLN B 1 44 ? 27.090 36.071 59.096 1.00 21.42 44 GLN B O 1
ATOM 1704 N N . GLU B 1 45 ? 25.116 36.115 60.161 1.00 21.21 45 GLU B N 1
ATOM 1705 C CA . GLU B 1 45 ? 25.706 35.821 61.471 1.00 20.35 45 GLU B CA 1
ATOM 1706 C C . GLU B 1 45 ? 26.445 34.474 61.470 1.00 20.70 45 GLU B C 1
ATOM 1707 O O . GLU B 1 45 ? 27.575 34.378 61.959 1.00 20.16 45 GLU B O 1
ATOM 1713 N N . GLN B 1 46 ? 25.802 33.446 60.924 1.00 20.36 46 GLN B N 1
ATOM 1714 C CA . GLN B 1 46 ? 26.422 32.110 60.840 1.00 20.97 46 GLN B CA 1
ATOM 1715 C C . GLN B 1 46 ? 27.691 32.142 59.974 1.00 21.18 46 GLN B C 1
ATOM 1716 O O . GLN B 1 46 ? 28.727 31.589 60.364 1.00 21.59 46 GLN B O 1
ATOM 1722 N N . SER B 1 47 ? 27.628 32.839 58.845 1.00 21.31 47 SER B N 1
ATOM 1723 C CA . SER B 1 47 ? 28.794 32.997 57.972 1.00 22.01 47 SER B CA 1
ATOM 1724 C C . SER B 1 47 ? 29.979 33.597 58.737 1.00 21.72 47 SER B C 1
ATOM 1725 O O . SER B 1 47 ? 31.100 33.104 58.623 1.00 21.40 47 SER B O 1
ATOM 1728 N N . LEU B 1 48 ? 29.730 34.662 59.507 1.00 21.27 48 LEU B N 1
ATOM 1729 C CA . LEU B 1 48 ? 30.798 35.321 60.275 1.00 21.06 48 LEU B CA 1
ATOM 1730 C C . LEU B 1 48 ? 31.397 34.402 61.328 1.00 21.54 48 LEU B C 1
ATOM 1731 O O . LEU B 1 48 ? 32.609 34.419 61.559 1.00 21.66 48 LEU B O 1
ATOM 1736 N N . LEU B 1 49 ? 30.543 33.600 61.970 1.00 20.78 49 LEU B N 1
ATOM 1737 C CA . LEU B 1 49 ? 31.017 32.664 62.985 1.00 21.20 49 LEU B CA 1
ATOM 1738 C C . LEU B 1 49 ? 31.958 31.634 62.362 1.00 21.53 49 LEU B C 1
ATOM 1739 O O . LEU B 1 49 ? 32.989 31.275 62.938 1.00 21.25 49 LEU B O 1
ATOM 1744 N N . LEU B 1 50 ? 31.596 31.160 61.181 1.00 22.19 50 LEU B N 1
ATOM 1745 C CA . LEU B 1 50 ? 32.409 30.180 60.459 1.00 22.95 50 LEU B CA 1
ATOM 1746 C C . LEU B 1 50 ? 33.784 30.723 60.082 1.00 23.32 50 LEU B C 1
ATOM 1747 O O . LEU B 1 50 ? 34.753 29.972 60.003 1.00 23.80 50 LEU B O 1
ATOM 1752 N N . GLN B 1 51 ? 33.871 32.029 59.864 1.00 22.94 51 GLN B N 1
ATOM 1753 C CA . GLN B 1 51 ? 35.106 32.650 59.387 1.00 23.36 51 GLN B CA 1
ATOM 1754 C C . GLN B 1 51 ? 36.070 33.063 60.500 1.00 23.06 51 GLN B C 1
ATOM 1755 O O . GLN B 1 51 ? 37.142 33.623 60.229 1.00 23.07 51 GLN B O 1
ATOM 1761 N N . ASN B 1 52 ? 35.696 32.800 61.747 1.00 22.43 52 ASN B N 1
ATOM 1762 C CA . ASN B 1 52 ? 36.455 33.286 62.883 1.00 22.24 52 ASN B CA 1
ATOM 1763 C C . ASN B 1 52 ? 36.792 32.198 63.895 1.00 22.74 52 ASN B C 1
ATOM 1764 O O . ASN B 1 52 ? 36.053 31.210 64.040 1.00 23.34 52 ASN B O 1
ATOM 1769 N N . ASP B 1 53 ? 37.885 32.412 64.623 1.00 22.36 53 ASP B N 1
ATOM 1770 C CA . ASP B 1 53 ? 38.456 31.397 65.514 1.00 22.50 53 ASP B CA 1
ATOM 1771 C C . ASP B 1 53 ? 38.135 31.670 66.963 1.00 22.07 53 ASP B C 1
ATOM 1772 O O . ASP B 1 53 ? 37.924 30.729 67.726 1.00 22.54 53 ASP B O 1
ATOM 1777 N N . ARG B 1 54 ? 38.146 32.952 67.344 1.00 21.08 54 ARG B N 1
ATOM 1778 C CA . ARG B 1 54 ? 37.772 33.372 68.691 1.00 21.47 54 ARG B CA 1
ATOM 1779 C C . ARG B 1 54 ? 36.552 34.242 68.542 1.00 21.19 54 ARG B C 1
ATOM 1780 O O . ARG B 1 54 ? 36.566 35.231 67.797 1.00 20.87 54 ARG B O 1
ATOM 1788 N N . ILE B 1 55 ? 35.500 33.856 69.248 1.00 21.21 55 ILE B N 1
ATOM 1789 C CA . ILE B 1 55 ? 34.248 34.587 69.260 1.00 21.33 55 ILE B CA 1
ATOM 1790 C C . ILE B 1 55 ? 34.123 35.247 70.623 1.00 21.59 55 ILE B C 1
ATOM 1791 O O . ILE B 1 55 ? 34.115 34.566 71.654 1.00 21.49 55 ILE B O 1
ATOM 1796 N N . ILE B 1 56 ? 34.022 36.571 70.634 1.00 20.56 56 ILE B N 1
ATOM 1797 C CA . ILE B 1 56 ? 33.884 37.299 71.884 1.00 21.43 56 ILE B CA 1
ATOM 1798 C C . ILE B 1 56 ? 32.512 37.951 71.909 1.00 21.66 56 ILE B C 1
ATOM 1799 O O . ILE B 1 56 ? 32.128 38.620 70.933 1.00 21.51 56 ILE B O 1
ATOM 1804 N N . LEU B 1 57 ? 31.773 37.726 72.994 1.00 21.42 57 LEU B N 1
ATOM 1805 C CA . LEU B 1 57 ? 30.479 38.362 73.182 1.00 21.85 57 LEU B CA 1
ATOM 1806 C C . LEU B 1 57 ? 30.623 39.558 74.124 1.00 22.36 57 LEU B C 1
ATOM 1807 O O . LEU B 1 57 ? 30.984 39.408 75.301 1.00 22.64 57 LEU B O 1
ATOM 1812 N N . GLU B 1 58 ? 30.346 40.741 73.596 1.00 22.01 58 GLU B N 1
ATOM 1813 C CA . GLU B 1 58 ? 30.588 41.972 74.319 1.00 22.50 58 GLU B CA 1
ATOM 1814 C C . GLU B 1 58 ? 29.289 42.727 74.636 1.00 22.96 58 GLU B C 1
ATOM 1815 O O . GLU B 1 58 ? 28.554 43.131 73.727 1.00 23.11 58 GLU B O 1
ATOM 1821 N N . PHE B 1 59 ? 29.015 42.926 75.927 1.00 23.00 59 PHE B N 1
ATOM 1822 C CA . PHE B 1 59 ? 27.725 43.459 76.346 1.00 23.53 59 PHE B CA 1
ATOM 1823 C C . PHE B 1 59 ? 27.717 44.045 77.766 1.00 24.02 59 PHE B C 1
ATOM 1824 O O . PHE B 1 59 ? 28.536 43.667 78.608 1.00 23.85 59 PHE B O 1
ATOM 1832 N N . PRO B 1 60 ? 26.761 44.948 78.038 1.00 24.72 60 PRO B N 1
ATOM 1833 C CA . PRO B 1 60 ? 26.527 45.403 79.411 1.00 24.80 60 PRO B CA 1
ATOM 1834 C C . PRO B 1 60 ? 25.709 44.385 80.196 1.00 24.97 60 PRO B C 1
ATOM 1835 O O . PRO B 1 60 ? 24.848 43.689 79.640 1.00 25.27 60 PRO B O 1
ATOM 1839 N N . LEU B 1 61 ? 25.974 44.298 81.492 1.00 25.33 61 LEU B N 1
ATOM 1840 C CA . LEU B 1 61 ? 25.199 43.432 82.372 1.00 25.00 61 LEU B CA 1
ATOM 1841 C C . LEU B 1 61 ? 23.866 44.108 82.691 1.00 25.41 61 LEU B C 1
ATOM 1842 O O . LEU B 1 61 ? 23.835 45.160 83.323 1.00 24.97 61 LEU B O 1
ATOM 1847 N N . TYR B 1 62 ? 22.769 43.508 82.233 1.00 25.05 62 TYR B N 1
ATOM 1848 C CA . TYR B 1 62 ? 21.436 44.038 82.453 1.00 26.08 62 TYR B CA 1
ATOM 1849 C C . TYR B 1 62 ? 20.701 43.036 83.340 1.00 26.12 62 TYR B C 1
ATOM 1850 O O . TYR B 1 62 ? 20.418 41.937 82.891 1.00 26.97 62 TYR B O 1
ATOM 1859 N N . TRP B 1 63 ? 20.393 43.410 84.582 1.00 26.95 63 TRP B N 1
ATOM 1860 C CA . TRP B 1 63 ? 19.807 42.483 85.571 1.00 26.62 63 TRP B CA 1
ATOM 1861 C C . TRP B 1 63 ? 20.531 41.123 85.557 1.00 26.19 63 TRP B C 1
ATOM 1862 O O . TRP B 1 63 ? 19.910 40.063 85.412 1.00 25.47 63 TRP B O 1
ATOM 1873 N N . TYR B 1 64 ? 21.857 41.176 85.684 1.00 26.10 64 TYR B N 1
ATOM 1874 C CA . TYR B 1 64 ? 22.681 39.992 85.942 1.00 25.88 64 TYR B CA 1
ATOM 1875 C C . TYR B 1 64 ? 22.768 39.048 84.745 1.00 26.22 64 TYR B C 1
ATOM 1876 O O . TYR B 1 64 ? 23.208 37.909 84.874 1.00 26.02 64 TYR B O 1
ATOM 1885 N N . SER B 1 65 ? 22.365 39.539 83.581 1.00 26.81 65 SER B N 1
ATOM 1886 C CA . SER B 1 65 ? 22.467 38.768 82.350 1.00 27.55 65 SER B CA 1
ATOM 1887 C C . SER B 1 65 ? 22.716 39.638 81.118 1.00 27.77 65 SER B C 1
ATOM 1888 O O . SER B 1 65 ? 22.726 40.868 81.200 1.00 27.32 65 SER B O 1
ATOM 1891 N N . ALA B 1 66 ? 22.951 39.001 79.973 1.00 27.39 66 ALA B N 1
ATOM 1892 C CA . ALA B 1 66 ? 23.105 39.749 78.722 1.00 27.82 66 ALA B CA 1
ATOM 1893 C C . ALA B 1 66 ? 21.776 40.399 78.343 1.00 27.20 66 ALA B C 1
ATOM 1894 O O . ALA B 1 66 ? 20.715 39.885 78.714 1.00 26.50 66 ALA B O 1
ATOM 1896 N N . PRO B 1 67 ? 21.837 41.522 77.611 1.00 27.25 67 PRO B N 1
ATOM 1897 C CA . PRO B 1 67 ? 20.667 42.215 77.063 1.00 27.08 67 PRO B CA 1
ATOM 1898 C C . PRO B 1 67 ? 19.863 41.330 76.127 1.00 26.21 67 PRO B C 1
ATOM 1899 O O . PRO B 1 67 ? 20.395 40.364 75.556 1.00 26.38 67 PRO B O 1
ATOM 1903 N N . ALA B 1 68 ? 18.583 41.666 75.976 1.00 25.05 68 ALA B N 1
ATOM 1904 C CA . ALA B 1 68 ? 17.672 40.919 75.119 1.00 24.93 68 ALA B CA 1
ATOM 1905 C C . ALA B 1 68 ? 18.197 40.744 73.692 1.00 24.54 68 ALA B C 1
ATOM 1906 O O . ALA B 1 68 ? 17.958 39.701 73.093 1.00 24.24 68 ALA B O 1
ATOM 1908 N N . LEU B 1 69 ? 18.872 41.771 73.151 1.00 24.30 69 LEU B N 1
ATOM 1909 C CA . LEU B 1 69 ? 19.435 41.713 71.787 1.00 24.56 69 LEU B CA 1
ATOM 1910 C C . LEU B 1 69 ? 20.362 40.500 71.630 1.00 24.74 69 LEU B C 1
ATOM 1911 O O . LEU B 1 69 ? 20.243 39.738 70.661 1.00 24.70 69 LEU B O 1
ATOM 1916 N N . LEU B 1 70 ? 21.258 40.303 72.595 1.00 24.38 70 LEU B N 1
ATOM 1917 C CA . LEU B 1 70 ? 22.169 39.150 72.545 1.00 24.48 70 LEU B CA 1
ATOM 1918 C C . LEU B 1 70 ? 21.418 37.837 72.726 1.00 23.94 70 LEU B C 1
ATOM 1919 O O . LEU B 1 70 ? 21.722 36.852 72.065 1.00 23.59 70 LEU B O 1
ATOM 1924 N N . LYS B 1 71 ? 20.419 37.832 73.605 1.00 23.93 71 LYS B N 1
ATOM 1925 C CA . LYS B 1 71 ? 19.627 36.619 73.807 1.00 24.64 71 LYS B CA 1
ATOM 1926 C C . LYS B 1 71 ? 18.913 36.228 72.518 1.00 24.66 71 LYS B C 1
ATOM 1927 O O . LYS B 1 71 ? 18.842 35.040 72.165 1.00 25.32 71 LYS B O 1
ATOM 1933 N N . GLN B 1 72 ? 18.415 37.214 71.789 1.00 23.84 72 GLN B N 1
ATOM 1934 C CA . GLN B 1 72 ? 17.746 36.919 70.520 1.00 24.90 72 GLN B CA 1
ATOM 1935 C C . GLN B 1 72 ? 18.702 36.326 69.490 1.00 24.77 72 GLN B C 1
ATOM 1936 O O . GLN B 1 72 ? 18.342 35.414 68.751 1.00 23.58 72 GLN B O 1
ATOM 1942 N N . TRP B 1 73 ? 19.909 36.879 69.443 1.00 24.75 73 TRP B N 1
ATOM 1943 C CA . TRP B 1 73 ? 20.980 36.370 68.574 1.00 24.58 73 TRP B CA 1
ATOM 1944 C C . TRP B 1 73 ? 21.271 34.913 68.940 1.00 25.03 73 TRP B C 1
ATOM 1945 O O . TRP B 1 73 ? 21.331 34.046 68.067 1.00 24.68 73 TRP B O 1
ATOM 1964 N N . ASP B 1 75 ? 19.336 32.708 70.454 1.00 27.30 75 ASP B N 1
ATOM 1965 C CA . ASP B 1 75 ? 18.175 31.839 70.200 1.00 27.64 75 ASP B CA 1
ATOM 1966 C C . ASP B 1 75 ? 17.871 31.595 68.725 1.00 27.67 75 ASP B C 1
ATOM 1967 O O . ASP B 1 75 ? 17.287 30.566 68.383 1.00 27.24 75 ASP B O 1
ATOM 1972 N N . THR B 1 76 ? 18.261 32.530 67.857 1.00 26.54 76 THR B N 1
ATOM 1973 C CA . THR B 1 76 ? 17.965 32.429 66.423 1.00 26.54 76 THR B CA 1
ATOM 1974 C C . THR B 1 76 ? 19.179 32.052 65.539 1.00 25.72 76 THR B C 1
ATOM 1975 O O . THR B 1 76 ? 19.020 31.381 64.506 1.00 25.67 76 THR B O 1
ATOM 1979 N N . VAL B 1 77 ? 20.378 32.483 65.925 1.00 24.52 77 VAL B N 1
ATOM 1980 C CA . VAL B 1 77 ? 21.590 32.170 65.150 1.00 23.61 77 VAL B CA 1
ATOM 1981 C C . VAL B 1 77 ? 22.092 30.768 65.528 1.00 23.90 77 VAL B C 1
ATOM 1982 O O . VAL B 1 77 ? 22.524 29.993 64.675 1.00 23.03 77 VAL B O 1
ATOM 1994 N N . THR B 1 79 ? 21.107 27.681 66.081 1.00 25.36 79 THR B N 1
ATOM 1995 C CA . THR B 1 79 ? 20.083 26.671 65.879 1.00 25.79 79 THR B CA 1
ATOM 1996 C C . THR B 1 79 ? 20.680 25.309 66.228 1.00 26.53 79 THR B C 1
ATOM 1997 O O . THR B 1 79 ? 21.905 25.141 66.228 1.00 25.20 79 THR B O 1
ATOM 2001 N N . THR B 1 80 ? 19.812 24.345 66.525 1.00 26.66 80 THR B N 1
ATOM 2002 C CA . THR B 1 80 ? 20.263 22.982 66.774 1.00 28.31 80 THR B CA 1
ATOM 2003 C C . THR B 1 80 ? 21.064 22.474 65.582 1.00 27.76 80 THR B C 1
ATOM 2004 O O . THR B 1 80 ? 22.116 21.856 65.752 1.00 28.33 80 THR B O 1
ATOM 2008 N N . LYS B 1 81 ? 20.575 22.769 64.379 1.00 26.84 81 LYS B N 1
ATOM 2009 C CA . LYS B 1 81 ? 21.181 22.282 63.140 1.00 26.89 81 LYS B CA 1
ATOM 2010 C C . LYS B 1 81 ? 22.628 22.761 62.966 1.00 26.20 81 LYS B C 1
ATOM 2011 O O . LYS B 1 81 ? 23.492 21.995 62.537 1.00 26.30 81 LYS B O 1
ATOM 2017 N N . PHE B 1 82 ? 22.871 24.024 63.313 1.00 25.65 82 PHE B N 1
ATOM 2018 C CA . PHE B 1 82 ? 24.151 24.704 63.088 1.00 24.81 82 PHE B CA 1
ATOM 2019 C C . PHE B 1 82 ? 25.135 24.450 64.226 1.00 24.23 82 PHE B C 1
ATOM 2020 O O . PHE B 1 82 ? 26.273 24.043 63.991 1.00 23.83 82 PHE B O 1
ATOM 2028 N N . ALA B 1 83 ? 24.678 24.685 65.449 1.00 23.38 83 ALA B N 1
ATOM 2029 C CA . ALA B 1 83 ? 25.516 24.678 66.651 1.00 23.70 83 ALA B CA 1
ATOM 2030 C C . ALA B 1 83 ? 25.753 23.290 67.227 1.00 23.54 83 ALA B C 1
ATOM 2031 O O . ALA B 1 83 ? 26.762 23.071 67.891 1.00 23.28 83 ALA B O 1
ATOM 2033 N N . THR B 1 84 ? 24.803 22.380 67.007 1.00 23.33 84 THR B N 1
ATOM 2034 C CA . THR B 1 84 ? 24.912 20.992 67.468 1.00 23.81 84 THR B CA 1
ATOM 2035 C C . THR B 1 84 ? 24.542 20.072 66.327 1.00 23.46 84 THR B C 1
ATOM 2036 O O . THR B 1 84 ? 25.154 20.151 65.263 1.00 22.63 84 THR B O 1
ATOM 2040 N N . GLY B 1 85 ? 23.530 19.228 66.524 1.00 23.67 85 GLY B N 1
ATOM 2041 C CA . GLY B 1 85 ? 23.055 18.329 65.449 1.00 23.60 85 GLY B CA 1
ATOM 2042 C C . GLY B 1 85 ? 24.171 17.471 64.885 1.00 23.19 85 GLY B C 1
ATOM 2043 O O . GLY B 1 85 ? 24.810 16.710 65.617 1.00 23.24 85 GLY B O 1
ATOM 2044 N N . HIS B 1 86 ? 24.395 17.593 63.577 1.00 22.68 86 HIS B N 1
ATOM 2045 C CA . HIS B 1 86 ? 25.508 16.914 62.910 1.00 22.42 86 HIS B CA 1
ATOM 2046 C C . HIS B 1 86 ? 26.412 17.899 62.162 1.00 21.97 86 HIS B C 1
ATOM 2047 O O . HIS B 1 86 ? 27.047 17.556 61.148 1.00 21.43 86 HIS B O 1
ATOM 2054 N N . GLN B 1 87 ? 26.469 19.128 62.676 1.00 21.72 87 GLN B N 1
ATOM 2055 C CA . GLN B 1 87 ? 27.404 20.125 62.145 1.00 22.59 87 GLN B CA 1
ATOM 2056 C C . GLN B 1 87 ? 28.410 20.561 63.211 1.00 22.19 87 GLN B C 1
ATOM 2057 O O . GLN B 1 87 ? 29.608 20.630 62.936 1.00 21.50 87 GLN B O 1
ATOM 2063 N N . TYR B 1 88 ? 27.927 20.852 64.422 1.00 21.60 88 TYR B N 1
ATOM 2064 C CA . TYR B 1 88 ? 28.784 21.391 65.489 1.00 22.33 88 TYR B CA 1
ATOM 2065 C C . TYR B 1 88 ? 29.748 22.419 64.908 1.00 22.17 88 TYR B C 1
ATOM 2066 O O . TYR B 1 88 ? 30.981 22.271 64.976 1.00 21.42 88 TYR B O 1
ATOM 2075 N N . ALA B 1 89 ? 29.163 23.464 64.337 1.00 22.19 89 ALA B N 1
ATOM 2076 C CA . ALA B 1 89 ? 29.916 24.444 63.550 1.00 23.19 89 ALA B CA 1
ATOM 2077 C C . ALA B 1 89 ? 30.953 25.192 64.364 1.00 23.18 89 ALA B C 1
ATOM 2078 O O . ALA B 1 89 ? 31.940 25.672 63.806 1.00 24.01 89 ALA B O 1
ATOM 2080 N N . LEU B 1 90 ? 30.742 25.267 65.676 1.00 23.24 90 LEU B N 1
ATOM 2081 C CA . LEU B 1 90 ? 31.592 26.051 66.568 1.00 22.74 90 LEU B CA 1
ATOM 2082 C C . LEU B 1 90 ? 32.659 25.224 67.275 1.00 22.81 90 LEU B C 1
ATOM 2083 O O . LEU B 1 90 ? 33.465 25.766 68.040 1.00 22.08 90 LEU B O 1
ATOM 2088 N N . GLU B 1 91 ? 32.672 23.914 67.030 1.00 22.25 91 GLU B N 1
ATOM 2089 C CA . GLU B 1 91 ? 33.594 23.026 67.734 1.00 22.99 91 GLU B CA 1
ATOM 2090 C C . GLU B 1 91 ? 35.049 23.510 67.601 1.00 22.56 91 GLU B C 1
ATOM 2091 O O . GLU B 1 91 ? 35.536 23.765 66.487 1.00 21.89 91 GLU B O 1
ATOM 2097 N N . GLY B 1 92 ? 35.719 23.634 68.743 1.00 22.48 92 GLY B N 1
ATOM 2098 C CA . GLY B 1 92 ? 37.120 24.022 68.783 1.00 22.68 92 GLY B CA 1
ATOM 2099 C C . GLY B 1 92 ? 37.383 25.517 68.728 1.00 22.89 92 GLY B C 1
ATOM 2100 O O . GLY B 1 92 ? 38.514 25.943 68.935 1.00 23.76 92 GLY B O 1
ATOM 2101 N N . LYS B 1 93 ? 36.363 26.315 68.421 1.00 22.25 93 LYS B N 1
ATOM 2102 C CA . LYS B 1 93 ? 36.494 27.769 68.517 1.00 22.36 93 LYS B CA 1
ATOM 2103 C C . LYS B 1 93 ? 36.489 28.180 69.994 1.00 22.61 93 LYS B C 1
ATOM 2104 O O . LYS B 1 93 ? 35.986 27.445 70.857 1.00 24.02 93 LYS B O 1
ATOM 2110 N N . GLU B 1 94 ? 37.093 29.327 70.287 1.00 22.73 94 GLU B N 1
ATOM 2111 C CA . GLU B 1 94 ? 37.111 29.866 71.653 1.00 23.23 94 GLU B CA 1
ATOM 2112 C C . GLU B 1 94 ? 35.963 30.831 71.833 1.00 22.93 94 GLU B C 1
ATOM 2113 O O . GLU B 1 94 ? 35.653 31.598 70.917 1.00 22.29 94 GLU B O 1
ATOM 2119 N N . LEU B 1 95 ? 35.323 30.762 73.003 1.00 22.54 95 LEU B N 1
ATOM 2120 C CA . LEU B 1 95 ? 34.302 31.722 73.403 1.00 22.05 95 LEU B CA 1
ATOM 2121 C C . LEU B 1 95 ? 34.822 32.573 74.538 1.00 21.67 95 LEU B C 1
ATOM 2122 O O . LEU B 1 95 ? 35.211 32.060 75.589 1.00 21.16 95 LEU B O 1
ATOM 2127 N N . GLY B 1 96 ? 34.791 33.880 74.324 1.00 21.19 96 GLY B N 1
ATOM 2128 C CA . GLY B 1 96 ? 35.107 34.848 75.373 1.00 21.87 96 GLY B CA 1
ATOM 2129 C C . GLY B 1 96 ? 33.934 35.767 75.678 1.00 22.11 96 GLY B C 1
ATOM 2130 O O . GLY B 1 96 ? 33.029 35.945 74.857 1.00 22.22 96 GLY B O 1
ATOM 2131 N N . ILE B 1 97 ? 33.978 36.390 76.848 1.00 21.80 97 ILE B N 1
ATOM 2132 C CA . ILE B 1 97 ? 32.911 37.293 77.286 1.00 22.42 97 ILE B CA 1
ATOM 2133 C C . ILE B 1 97 ? 33.543 38.580 77.776 1.00 22.63 97 ILE B C 1
ATOM 2134 O O . ILE B 1 97 ? 34.425 38.525 78.625 1.00 22.44 97 ILE B O 1
ATOM 2139 N N . VAL B 1 98 ? 33.122 39.732 77.229 1.00 22.65 98 VAL B N 1
ATOM 2140 C CA . VAL B 1 98 ? 33.547 41.038 77.770 1.00 22.92 98 VAL B CA 1
ATOM 2141 C C . VAL B 1 98 ? 32.271 41.682 78.315 1.00 23.60 98 VAL B C 1
ATOM 2142 O O . VAL B 1 98 ? 31.437 42.193 77.548 1.00 23.91 98 VAL B O 1
ATOM 2146 N N . VAL B 1 99 ? 32.104 41.604 79.632 1.00 22.63 99 VAL B N 1
ATOM 2147 C CA . VAL B 1 99 ? 30.870 42.044 80.278 1.00 22.85 99 VAL B CA 1
ATOM 2148 C C . VAL B 1 99 ? 31.140 43.245 81.160 1.00 23.01 99 VAL B C 1
ATOM 2149 O O . VAL B 1 99 ? 32.063 43.224 81.984 1.00 23.81 99 VAL B O 1
ATOM 2153 N N . SER B 1 100 ? 30.356 44.296 80.973 1.00 23.42 100 SER B N 1
ATOM 2154 C CA . SER B 1 100 ? 30.615 45.548 81.692 1.00 25.09 100 SER B CA 1
ATOM 2155 C C . SER B 1 100 ? 29.488 45.847 82.686 1.00 26.14 100 SER B C 1
ATOM 2156 O O . SER B 1 100 ? 28.315 45.615 82.399 1.00 25.61 100 SER B O 1
ATOM 2159 N N . THR B 1 101 ? 29.863 46.314 83.875 1.00 27.71 101 THR B N 1
ATOM 2160 C CA . THR B 1 101 ? 28.885 46.613 84.919 1.00 30.10 101 THR B CA 1
ATOM 2161 C C . THR B 1 101 ? 29.245 47.953 85.548 1.00 30.28 101 THR B C 1
ATOM 2162 O O . THR B 1 101 ? 30.404 48.353 85.524 1.00 29.43 101 THR B O 1
ATOM 2166 N N . GLY B 1 102 ? 28.263 48.643 86.123 1.00 31.92 102 GLY B N 1
ATOM 2167 C CA . GLY B 1 102 ? 28.555 49.904 86.816 1.00 32.99 102 GLY B CA 1
ATOM 2168 C C . GLY B 1 102 ? 29.078 49.632 88.219 1.00 33.95 102 GLY B C 1
ATOM 2169 O O . GLY B 1 102 ? 29.799 50.466 88.804 1.00 34.17 102 GLY B O 1
ATOM 2170 N N . ASP B 1 103 ? 28.717 48.453 88.737 1.00 34.17 103 ASP B N 1
ATOM 2171 C CA . ASP B 1 103 ? 29.058 48.013 90.097 1.00 34.86 103 ASP B CA 1
ATOM 2172 C C . ASP B 1 103 ? 30.546 47.729 90.312 1.00 34.27 103 ASP B C 1
ATOM 2173 O O . ASP B 1 103 ? 31.260 47.320 89.389 1.00 34.60 103 ASP B O 1
ATOM 2178 N N . ASN B 1 104 ? 31.001 47.934 91.549 1.00 32.93 104 ASN B N 1
ATOM 2179 C CA . ASN B 1 104 ? 32.327 47.512 91.970 1.00 31.45 104 ASN B CA 1
ATOM 2180 C C . ASN B 1 104 ? 32.433 45.998 91.848 1.00 30.27 104 ASN B C 1
ATOM 2181 O O . ASN B 1 104 ? 31.500 45.283 92.231 1.00 29.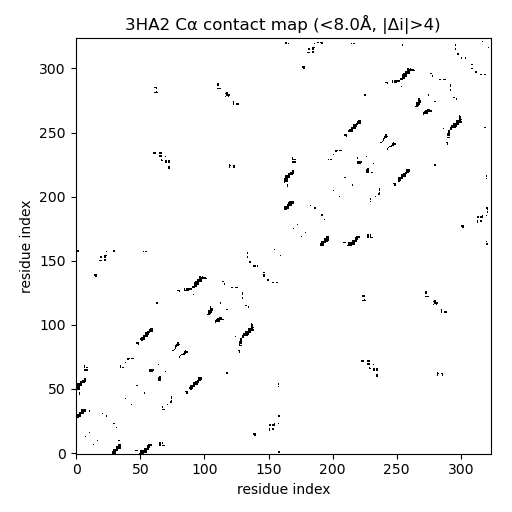48 104 ASN B O 1
ATOM 2186 N N . GLY B 1 105 ? 33.567 45.521 91.332 1.00 28.35 105 GLY B N 1
ATOM 2187 C CA . GLY B 1 105 ? 33.805 44.089 91.158 1.00 28.44 105 GLY B CA 1
ATOM 2188 C C . GLY B 1 105 ? 33.745 43.323 92.464 1.00 27.51 105 GLY B C 1
ATOM 2189 O O . GLY B 1 105 ? 33.363 42.157 92.490 1.00 27.90 105 GLY B O 1
ATOM 2190 N N . ASN B 1 106 ? 34.107 43.995 93.553 1.00 26.64 106 ASN B N 1
ATOM 2191 C CA . ASN B 1 106 ? 34.073 43.379 94.876 1.00 26.69 106 ASN B CA 1
ATOM 2192 C C . ASN B 1 106 ? 32.675 43.066 95.391 1.00 2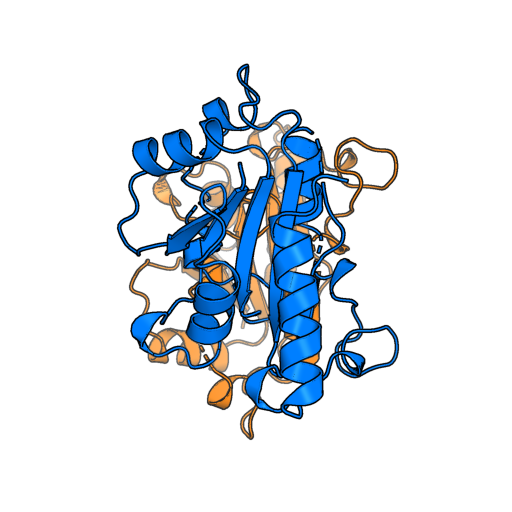5.33 106 ASN B C 1
ATOM 2193 O O . ASN B 1 106 ? 32.536 42.337 96.382 1.00 26.16 106 ASN B O 1
ATOM 2198 N N . ALA B 1 107 ? 31.642 43.600 94.738 1.00 24.02 107 ALA B N 1
ATOM 2199 C CA . ALA B 1 107 ? 30.258 43.263 95.098 1.00 23.49 107 ALA B CA 1
ATOM 2200 C C . ALA B 1 107 ? 29.891 41.824 94.698 1.00 22.37 107 ALA B C 1
ATOM 2201 O O . ALA B 1 107 ? 28.966 41.227 95.265 1.00 22.13 107 ALA B O 1
ATOM 2203 N N . PHE B 1 108 ? 30.606 41.290 93.705 1.00 21.50 108 PHE B N 1
ATOM 2204 C CA . PHE B 1 108 ? 30.251 40.027 93.069 1.00 22.05 108 PHE B CA 1
ATOM 2205 C C . PHE B 1 108 ? 31.009 38.854 93.678 1.00 21.38 108 PHE B C 1
ATOM 2206 O O . PHE B 1 108 ? 31.909 38.287 93.065 1.00 21.29 108 PHE B O 1
ATOM 2214 N N . GLN B 1 109 ? 30.633 38.499 94.905 1.00 20.92 109 GLN B N 1
ATOM 2215 C CA . GLN B 1 109 ? 31.256 37.352 95.586 1.00 21.24 109 GLN B CA 1
ATOM 2216 C C . GLN B 1 109 ? 30.422 36.985 96.795 1.00 20.32 109 GLN B C 1
ATOM 2217 O O . GLN B 1 109 ? 29.599 37.785 97.236 1.00 20.34 109 GLN B O 1
ATOM 2223 N N . ALA B 1 110 ? 30.630 35.781 97.334 1.00 20.69 110 ALA B N 1
ATOM 2224 C CA . ALA B 1 110 ? 29.884 35.365 98.528 1.00 20.82 110 ALA B CA 1
ATOM 2225 C C . ALA B 1 110 ? 30.134 36.355 99.673 1.00 20.69 110 ALA B C 1
ATOM 2226 O O . ALA B 1 110 ? 31.245 36.841 99.840 1.00 20.76 110 ALA B O 1
ATOM 2228 N N . GLY B 1 111 ? 29.089 36.666 100.443 1.00 20.34 111 GLY B N 1
ATOM 2229 C CA . GLY B 1 111 ? 29.197 37.578 101.590 1.00 20.82 111 GLY B CA 1
ATOM 2230 C C . GLY B 1 111 ? 29.187 39.051 101.208 1.00 21.57 111 GLY B C 1
ATOM 2231 O O . GLY B 1 111 ? 29.152 39.919 102.085 1.00 21.63 111 GLY B O 1
ATOM 2232 N N . ALA B 1 112 ? 29.254 39.347 99.910 1.00 22.14 112 ALA B N 1
ATOM 2233 C CA . ALA B 1 112 ? 29.189 40.744 99.479 1.00 22.88 112 ALA B CA 1
ATOM 2234 C C . ALA B 1 112 ? 27.795 41.025 98.904 1.00 23.26 112 ALA B C 1
ATOM 2235 O O . ALA B 1 112 ? 26.967 40.127 98.825 1.00 22.78 112 ALA B O 1
ATOM 2237 N N . ALA B 1 113 ? 27.539 42.273 98.512 1.00 23.70 113 ALA B N 1
ATOM 2238 C CA . ALA B 1 113 ? 26.189 42.706 98.153 1.00 24.61 113 ALA B CA 1
ATOM 2239 C C . ALA B 1 113 ? 25.440 41.853 97.117 1.00 24.73 113 ALA B C 1
ATOM 2240 O O . ALA B 1 113 ? 24.248 41.621 97.285 1.00 24.85 113 ALA B O 1
ATOM 2242 N N . GLU B 1 114 ? 26.123 41.381 96.065 1.00 24.54 114 GLU B N 1
ATOM 2243 C CA . GLU B 1 114 ? 25.474 40.616 95.009 1.00 24.22 114 GLU B CA 1
ATOM 2244 C C . GLU B 1 114 ? 25.518 39.101 95.212 1.00 24.18 114 GLU B C 1
ATOM 2245 O O . GLU B 1 114 ? 24.942 38.375 94.413 1.00 23.30 114 GLU B O 1
ATOM 2251 N N . LYS B 1 115 ? 26.222 38.650 96.257 1.00 23.30 115 LYS B N 1
ATOM 2252 C CA . LYS B 1 115 ? 26.309 37.240 96.668 1.00 23.63 115 LYS B CA 1
ATOM 2253 C C . LYS B 1 115 ? 26.989 36.260 95.709 1.00 23.52 115 LYS B C 1
ATOM 2254 O O . LYS B 1 115 ? 27.434 35.184 96.146 1.00 23.57 115 LYS B O 1
ATOM 2260 N N . PHE B 1 116 ? 27.000 36.581 94.417 1.00 23.18 116 PHE B N 1
ATOM 2261 C CA . PHE B 1 116 ? 27.415 35.641 93.359 1.00 23.05 116 PHE B CA 1
ATOM 2262 C C . PHE B 1 116 ? 28.508 36.247 92.499 1.00 23.46 116 PHE B C 1
ATOM 2263 O O . PHE B 1 116 ? 28.480 37.449 92.234 1.00 23.37 116 PHE B O 1
ATOM 2271 N N . THR B 1 117 ? 29.475 35.416 92.103 1.00 22.39 117 THR B N 1
ATOM 2272 C CA . THR B 1 117 ? 30.600 35.871 91.287 1.00 21.88 117 THR B CA 1
ATOM 2273 C C . THR B 1 117 ? 30.152 36.024 89.825 1.00 22.05 117 THR B C 1
ATOM 2274 O O . THR B 1 117 ? 29.134 35.463 89.397 1.00 20.96 117 THR B O 1
ATOM 2278 N N . ILE B 1 118 ? 30.916 36.802 89.060 1.00 21.60 118 ILE B N 1
ATOM 2279 C CA . ILE B 1 118 ? 30.659 36.894 87.635 1.00 22.28 118 ILE B CA 1
ATOM 2280 C C . ILE B 1 118 ? 30.673 35.511 86.941 1.00 22.54 118 ILE B C 1
ATOM 2281 O O . ILE B 1 118 ? 29.816 35.241 86.082 1.00 22.56 118 ILE B O 1
ATOM 2286 N N . SER B 1 119 ? 31.621 34.642 87.319 1.00 22.73 119 SER B N 1
ATOM 2287 C CA . SER B 1 119 ? 31.656 33.241 86.840 1.00 22.94 119 SER B CA 1
ATOM 2288 C C . SER B 1 119 ? 30.295 32.547 86.965 1.00 23.18 119 SER B C 1
ATOM 2289 O O . SER B 1 119 ? 29.803 31.923 86.022 1.00 24.40 119 SER B O 1
ATOM 2292 N N . GLU B 1 120 ? 29.705 32.645 88.148 1.00 23.40 120 GLU B N 1
ATOM 2293 C CA . GLU B 1 120 ? 28.415 32.041 88.421 1.00 23.44 120 GLU B CA 1
ATOM 2294 C C . GLU B 1 120 ? 27.304 32.660 87.595 1.00 23.90 120 GLU B C 1
ATOM 2295 O O . GLU B 1 120 ? 26.425 31.952 87.111 1.00 24.29 120 GLU B O 1
ATOM 2301 N N . LEU B 1 121 ? 27.319 33.979 87.430 1.00 23.61 121 LEU B N 1
ATOM 2302 C CA . LEU B 1 121 ? 26.252 34.629 86.666 1.00 24.14 121 LEU B CA 1
ATOM 2303 C C . LEU B 1 121 ? 26.357 34.311 85.182 1.00 24.21 121 LEU B C 1
ATOM 2304 O O . LEU B 1 121 ? 25.336 34.271 84.492 1.00 24.56 121 LEU B O 1
ATOM 2317 N N . ARG B 1 123 ? 27.167 31.525 83.870 1.00 24.27 123 ARG B N 1
ATOM 2318 C CA . ARG B 1 123 ? 27.060 30.074 83.667 1.00 25.28 123 ARG B CA 1
ATOM 2319 C C . ARG B 1 123 ? 26.300 29.669 82.392 1.00 24.92 123 ARG B C 1
ATOM 2320 O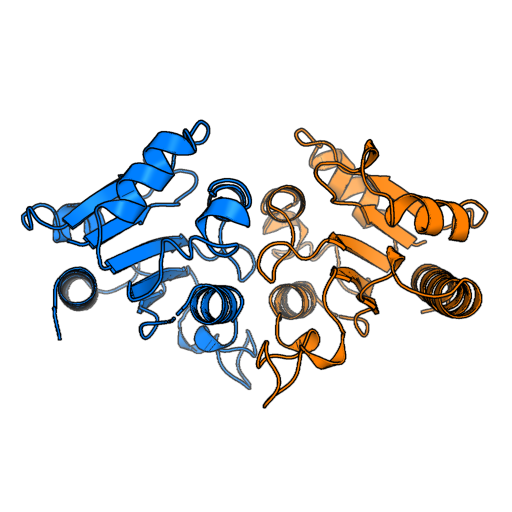 O . ARG B 1 123 ? 26.681 28.702 81.742 1.00 24.19 123 ARG B O 1
ATOM 2328 N N . PRO B 1 124 ? 25.219 30.395 82.023 1.00 25.84 124 PRO B N 1
ATOM 2329 C CA . PRO B 1 124 ? 24.551 29.998 80.750 1.00 26.05 124 PRO B CA 1
ATOM 2330 C C . PRO B 1 124 ? 25.484 29.987 79.526 1.00 25.79 124 PRO B C 1
ATOM 2331 O O . PRO B 1 124 ? 25.361 29.123 78.639 1.00 26.04 124 PRO B O 1
ATOM 2335 N N . PHE B 1 125 ? 26.440 30.916 79.487 1.00 25.01 125 PHE B N 1
ATOM 2336 C CA . PHE B 1 125 ? 27.401 30.955 78.394 1.00 24.46 125 PHE B CA 1
ATOM 2337 C C . PHE B 1 125 ? 28.400 29.818 78.473 1.00 24.28 125 PHE B C 1
ATOM 2338 O O . PHE B 1 125 ? 28.823 29.282 77.466 1.00 23.43 125 PHE B O 1
ATOM 2346 N N . GLU B 1 126 ? 28.800 29.485 79.694 1.00 23.70 126 GLU B N 1
ATOM 2347 C CA . GLU B 1 126 ? 29.716 28.373 79.923 1.00 22.97 126 GLU B CA 1
ATOM 2348 C C . GLU B 1 126 ? 29.056 27.082 79.482 1.00 22.92 126 GLU B C 1
ATOM 2349 O O . GLU B 1 126 ? 29.689 26.231 78.820 1.00 22.67 126 GLU B O 1
ATOM 2355 N N . ALA B 1 127 ? 27.792 26.917 79.866 1.00 23.18 127 ALA B N 1
ATOM 2356 C CA . ALA B 1 127 ? 27.002 25.747 79.460 1.00 23.65 127 ALA B CA 1
ATOM 2357 C C . ALA B 1 127 ? 26.895 25.665 77.944 1.00 24.12 127 ALA B C 1
ATOM 2358 O O . ALA B 1 127 ? 26.986 24.581 77.352 1.00 23.58 127 ALA B O 1
ATOM 2360 N N . PHE B 1 128 ? 26.681 26.812 77.316 1.00 23.70 128 PHE B N 1
ATOM 2361 C CA . PHE B 1 128 ? 26.655 26.872 75.854 1.00 24.41 128 PHE B CA 1
ATOM 2362 C C . PHE B 1 128 ? 27.983 26.412 75.231 1.00 24.00 128 PHE B C 1
ATOM 2363 O O . PHE B 1 128 ? 28.001 25.592 74.312 1.00 23.44 128 PHE B O 1
ATOM 2371 N N . ALA B 1 129 ? 29.098 26.952 75.718 1.00 23.62 129 ALA B N 1
ATOM 2372 C CA . ALA B 1 129 ? 30.400 26.544 75.209 1.00 23.55 129 ALA B CA 1
ATOM 2373 C C . ALA B 1 129 ? 30.609 25.041 75.369 1.00 23.27 129 ALA B C 1
ATOM 2374 O O . ALA B 1 129 ? 31.100 24.393 74.458 1.00 23.14 129 ALA B O 1
ATOM 2376 N N . ASN B 1 130 ? 30.202 24.478 76.506 1.00 23.74 130 ASN B N 1
ATOM 2377 C CA . ASN B 1 130 ? 30.389 23.032 76.725 1.00 24.52 130 ASN B CA 1
ATOM 2378 C C . ASN B 1 130 ? 29.563 22.238 75.710 1.00 24.76 130 ASN B C 1
ATOM 2379 O O . ASN B 1 130 ? 30.043 21.257 75.104 1.00 25.04 130 ASN B O 1
ATOM 2384 N N . LYS B 1 131 ? 28.324 22.677 75.529 1.00 24.98 131 LYS B N 1
ATOM 2385 C CA . LYS B 1 131 ? 27.376 21.981 74.658 1.00 25.37 131 LYS B CA 1
ATOM 2386 C C . LYS B 1 131 ? 27.850 21.979 73.218 1.00 25.44 131 LYS B C 1
ATOM 2387 O O . LYS B 1 131 ? 27.698 20.978 72.498 1.00 26.14 131 LYS B O 1
ATOM 2393 N N . THR B 1 132 ? 28.424 23.100 72.806 1.00 24.29 132 THR B N 1
ATOM 2394 C CA . THR B 1 132 ? 28.816 23.293 71.413 1.00 23.69 132 THR B CA 1
ATOM 2395 C C . THR B 1 132 ? 30.275 22.960 71.174 1.00 23.13 132 THR B C 1
ATOM 2396 O O . THR B 1 132 ? 30.791 23.167 70.065 1.00 22.89 132 THR B O 1
ATOM 2400 N N . LYS B 1 133 ? 30.937 22.465 72.227 1.00 22.73 133 LYS B N 1
ATOM 2401 C CA . LYS B 1 133 ? 32.331 22.001 72.160 1.00 23.23 133 LYS B CA 1
ATOM 2402 C C . LYS B 1 133 ? 33.319 23.138 71.852 1.00 23.79 133 LYS B C 1
ATOM 2403 O O . LYS B 1 133 ? 34.361 22.926 71.201 1.00 23.01 133 LYS B O 1
ATOM 2433 N N . TYR B 1 136 ? 35.970 27.595 76.429 1.00 26.37 136 TYR B N 1
ATOM 2434 C CA . TYR B 1 136 ? 35.537 28.780 77.192 1.00 25.28 136 TYR B CA 1
ATOM 2435 C C . TYR B 1 136 ? 36.701 29.497 77.856 1.00 25.07 136 TYR B C 1
ATOM 2436 O O . TYR B 1 136 ? 37.418 28.904 78.668 1.00 24.50 136 TYR B O 1
ATOM 2445 N N . LEU B 1 137 ? 36.886 30.773 77.508 1.00 23.82 137 LEU B N 1
ATOM 2446 C CA . LEU B 1 137 ? 37.970 31.577 78.071 1.00 24.08 137 LEU B CA 1
ATOM 2447 C C . LEU B 1 137 ? 37.575 32.101 79.449 1.00 23.88 137 LEU B C 1
ATOM 2448 O O . LEU B 1 137 ? 36.382 32.146 79.771 1.00 24.86 137 LEU B O 1
ATOM 2453 N N . PRO B 1 138 ? 38.571 32.498 80.269 1.00 23.67 138 PRO B N 1
ATOM 2454 C CA . PRO B 1 138 ? 38.211 33.251 81.464 1.00 23.09 138 PRO B CA 1
ATOM 2455 C C . PRO B 1 138 ? 37.495 34.515 80.996 1.00 23.09 138 PRO B C 1
ATOM 2456 O O . PRO B 1 138 ? 37.794 35.028 79.897 1.00 23.22 138 PRO B O 1
ATOM 2460 N N . ILE B 1 139 ? 36.560 34.993 81.805 1.00 22.72 139 ILE B N 1
ATOM 2461 C CA . ILE B 1 139 ? 35.690 36.114 81.461 1.00 22.65 139 ILE B CA 1
ATOM 2462 C C . ILE B 1 139 ? 36.435 37.414 81.695 1.00 22.93 139 ILE B C 1
ATOM 2463 O O . ILE B 1 139 ? 37.053 37.588 82.748 1.00 22.10 139 ILE B O 1
ATOM 2468 N N . LEU B 1 140 ? 36.350 38.341 80.744 1.00 22.43 140 LEU B N 1
ATOM 2469 C CA . LEU B 1 140 ? 36.871 39.695 80.995 1.00 23.54 140 LEU B CA 1
ATOM 2470 C C . LEU B 1 140 ? 35.745 40.581 81.535 1.00 24.09 140 LEU B C 1
ATOM 2471 O O . LEU B 1 140 ? 34.876 41.025 80.786 1.00 24.25 140 LEU B O 1
ATOM 2476 N N . ALA B 1 141 ? 35.742 40.799 82.853 1.00 25.13 141 ALA B N 1
ATOM 2477 C CA . ALA B 1 141 ? 34.710 41.620 83.483 1.00 25.98 141 ALA B CA 1
ATOM 2478 C C . ALA B 1 141 ? 35.228 43.050 83.584 1.00 26.56 141 ALA B C 1
ATOM 2479 O O . ALA B 1 141 ? 36.339 43.279 84.087 1.00 26.53 141 ALA B O 1
ATOM 2481 N N . VAL B 1 142 ? 34.434 43.998 83.086 1.00 26.95 142 VAL B N 1
ATOM 2482 C CA . VAL B 1 142 ? 34.782 45.415 83.125 1.00 27.74 142 VAL B CA 1
ATOM 2483 C C . VAL B 1 142 ? 33.895 46.159 84.122 1.00 28.00 142 VAL B C 1
ATOM 2484 O O . VAL B 1 142 ? 32.730 46.442 83.841 1.00 29.15 142 VAL B O 1
ATOM 2488 N N . HIS B 1 143 ? 34.452 46.462 85.288 1.00 27.94 143 HIS B N 1
ATOM 2489 C CA . HIS B 1 143 ? 33.683 47.054 86.383 1.00 28.39 143 HIS B CA 1
ATOM 2490 C C . HIS B 1 143 ? 33.981 48.543 86.536 1.00 28.79 143 HIS B C 1
ATOM 2491 O O . HIS B 1 143 ? 35.139 48.929 86.629 1.00 29.03 143 HIS B O 1
ATOM 2498 N N . GLN B 1 144 ? 32.914 49.342 86.553 1.00 30.00 144 GLN B N 1
ATOM 2499 C CA . GLN B 1 144 ? 32.924 50.799 86.810 1.00 31.50 144 GLN B CA 1
ATOM 2500 C C . GLN B 1 144 ? 33.925 51.589 85.974 1.00 31.09 144 GLN B C 1
ATOM 2501 O O . GLN B 1 144 ? 34.546 52.556 86.440 1.00 30.94 144 GLN B O 1
ATOM 2507 N N . PHE B 1 145 ? 34.030 51.192 84.710 1.00 30.89 145 PHE B N 1
ATOM 2508 C CA . PHE B 1 145 ? 35.004 51.776 83.798 1.00 31.09 145 PHE B CA 1
ATOM 2509 C C . PHE B 1 145 ? 35.017 53.305 83.800 1.00 31.11 145 PHE B C 1
ATOM 2510 O O . PHE B 1 145 ? 36.072 53.910 83.907 1.00 30.76 145 PHE B O 1
ATOM 2518 N N . LEU B 1 146 ? 33.844 53.923 83.679 1.00 31.72 146 LEU B N 1
ATOM 2519 C CA . LEU B 1 146 ? 33.766 55.388 83.584 1.00 32.43 146 LEU B CA 1
ATOM 2520 C C . LEU B 1 146 ? 34.126 56.122 84.878 1.00 32.02 146 LEU B C 1
ATOM 2521 O O . LEU B 1 146 ? 34.411 57.320 84.852 1.00 31.73 146 LEU B O 1
ATOM 2526 N N . TYR B 1 147 ? 34.114 55.417 86.005 1.00 31.61 147 TYR B N 1
ATOM 2527 C CA . TYR B 1 147 ? 34.565 56.027 87.255 1.00 32.19 147 TYR B CA 1
ATOM 2528 C C . TYR B 1 147 ? 36.073 55.893 87.486 1.00 30.91 147 TYR B C 1
ATOM 2529 O O . TYR B 1 147 ? 36.605 56.534 88.378 1.00 30.08 147 TYR B O 1
ATOM 2538 N N . LEU B 1 148 ? 36.744 55.038 86.714 1.00 30.13 148 LEU B N 1
ATOM 2539 C CA . LEU B 1 148 ? 38.168 54.764 86.952 1.00 30.42 148 LEU B CA 1
ATOM 2540 C C . LEU B 1 148 ? 39.072 55.910 86.487 1.00 30.24 148 LEU B C 1
ATOM 2541 O O . LEU B 1 148 ? 38.705 56.680 85.604 1.00 29.50 148 LEU B O 1
ATOM 2546 N N . GLU B 1 149 ? 40.255 56.006 87.090 1.00 31.05 149 GLU B N 1
ATOM 2547 C CA . GLU B 1 149 ? 41.271 56.972 86.679 1.00 31.96 149 GLU B CA 1
ATOM 2548 C C . GLU B 1 149 ? 41.856 56.563 85.332 1.00 32.17 149 GLU B C 1
ATOM 2549 O O . GLU B 1 149 ? 41.768 55.387 84.967 1.00 31.53 149 GLU B O 1
ATOM 2555 N N . PRO B 1 150 ? 42.439 57.529 84.583 1.00 32.79 150 PRO B N 1
ATOM 2556 C CA . PRO B 1 150 ? 43.043 57.265 83.267 1.00 33.31 150 PRO B CA 1
ATOM 2557 C C . PRO B 1 150 ? 43.961 56.032 83.223 1.00 33.91 150 PRO B C 1
ATOM 2558 O O . PRO B 1 150 ? 43.818 55.204 82.317 1.00 33.53 150 PRO B O 1
ATOM 2562 N N . ASP B 1 151 ? 44.862 55.893 84.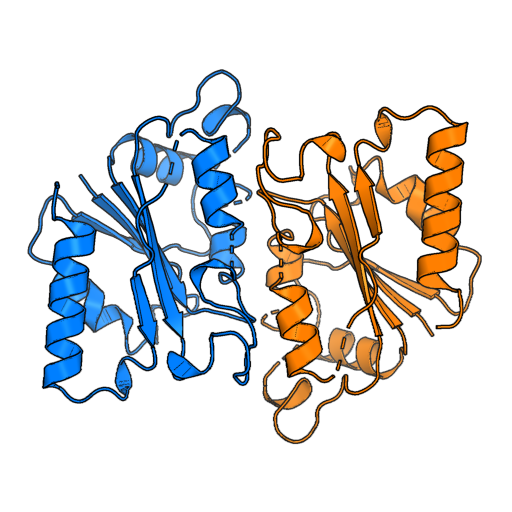198 1.00 34.26 151 ASP B N 1
ATOM 2563 C CA . ASP B 1 151 ? 45.803 54.760 84.206 1.00 34.90 151 ASP B CA 1
ATOM 2564 C C . ASP B 1 151 ? 45.155 53.407 84.457 1.00 34.73 151 ASP B C 1
ATOM 2565 O O . ASP B 1 151 ? 45.615 52.397 83.916 1.00 34.95 151 ASP B O 1
ATOM 2570 N N . ALA B 1 152 ? 44.098 53.387 85.276 1.00 34.19 152 ALA B N 1
ATOM 2571 C CA . ALA B 1 152 ? 43.340 52.174 85.528 1.00 33.70 152 ALA B CA 1
ATOM 2572 C C . ALA B 1 152 ? 42.582 51.793 84.268 1.00 33.27 152 ALA B C 1
ATOM 2573 O O . ALA B 1 152 ? 42.546 50.623 83.897 1.00 33.01 152 ALA B O 1
ATOM 2575 N N . GLN B 1 153 ? 41.996 52.799 83.614 1.00 32.75 153 GLN B N 1
ATOM 2576 C CA . GLN B 1 153 ? 41.288 52.625 82.344 1.00 32.21 153 GLN B CA 1
ATOM 2577 C C . GLN B 1 153 ? 42.188 52.038 81.255 1.0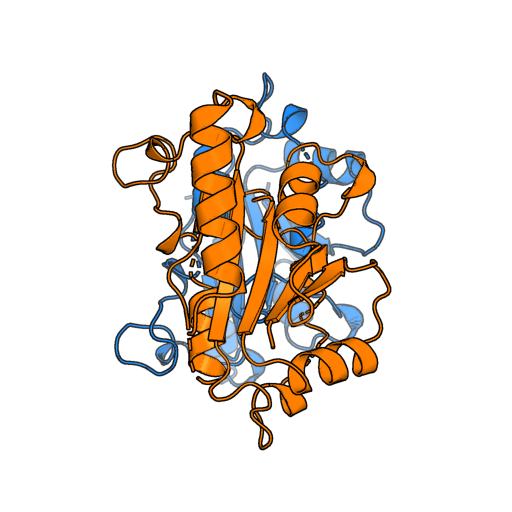0 32.38 153 GLN B C 1
ATOM 2578 O O . GLN B 1 153 ? 41.775 51.129 80.521 1.00 31.83 153 GLN B O 1
ATOM 2584 N N . GLN B 1 154 ? 43.409 52.566 81.158 1.00 32.70 154 GLN B N 1
ATOM 2585 C CA . GLN B 1 154 ? 44.409 52.086 80.196 1.00 33.24 154 GLN B CA 1
ATOM 2586 C C . GLN B 1 154 ? 44.812 50.624 80.401 1.00 33.45 154 GLN B C 1
ATOM 2587 O O . GLN B 1 154 ? 44.993 49.883 79.426 1.00 33.65 154 GLN B O 1
ATOM 2593 N N . ARG B 1 155 ? 44.922 50.203 81.659 1.00 33.38 155 ARG B N 1
ATOM 2594 C CA . ARG B 1 155 ? 45.277 48.814 81.976 1.00 33.35 155 ARG B CA 1
ATOM 2595 C C . ARG B 1 155 ? 44.212 47.804 81.564 1.00 32.71 155 ARG B C 1
ATOM 2596 O O . ARG B 1 155 ? 44.533 46.680 81.187 1.00 32.05 155 ARG B O 1
ATOM 2604 N N . LEU B 1 156 ? 42.950 48.219 81.649 1.00 32.20 156 LEU B N 1
ATOM 2605 C CA . LEU B 1 156 ? 41.816 47.400 81.243 1.00 31.59 156 LEU B CA 1
ATOM 2606 C C . LEU B 1 156 ? 41.734 47.354 79.723 1.00 30.98 156 LEU B C 1
ATOM 2607 O O . LEU B 1 156 ? 41.360 46.330 79.139 1.00 30.73 156 LEU B O 1
ATOM 2612 N N . LEU B 1 157 ? 42.088 48.468 79.088 1.00 29.64 157 LEU B N 1
ATOM 2613 C CA . LEU B 1 157 ? 42.096 48.553 77.636 1.00 28.90 157 LEU B CA 1
ATOM 2614 C C . LEU B 1 157 ? 43.179 47.645 77.045 1.00 28.40 157 LEU B C 1
ATOM 2615 O O . LEU B 1 157 ? 42.957 46.996 76.020 1.00 27.86 157 LEU B O 1
ATOM 2620 N N . VAL B 1 158 ? 44.333 47.592 77.707 1.00 28.28 158 VAL B N 1
ATOM 2621 C CA . VAL B 1 158 ? 45.409 46.672 77.327 1.00 28.00 158 VAL B CA 1
ATOM 2622 C C . VAL B 1 158 ? 45.001 45.197 77.532 1.00 28.24 158 VAL B C 1
ATOM 2623 O O . VAL B 1 158 ? 45.356 44.337 76.725 1.00 27.96 158 VAL B O 1
ATOM 2627 N N . ALA B 1 159 ? 44.262 44.907 78.606 1.00 28.24 159 ALA B N 1
ATOM 2628 C CA . ALA B 1 159 ? 43.759 43.555 78.842 1.00 28.12 159 ALA B CA 1
ATOM 2629 C C . ALA B 1 159 ? 42.797 43.164 77.734 1.00 27.74 159 ALA B C 1
ATOM 2630 O O . ALA B 1 159 ? 42.825 42.044 77.246 1.00 28.28 159 ALA B O 1
ATOM 2632 N N . TYR B 1 160 ? 41.943 44.103 77.347 1.00 27.29 160 TYR B N 1
ATOM 2633 C CA . TYR B 1 160 ? 40.982 43.888 76.275 1.00 26.33 160 TYR B CA 1
ATOM 2634 C C . TYR B 1 160 ? 41.689 43.616 74.950 1.00 26.07 160 TYR B C 1
ATOM 2635 O O . TYR B 1 160 ? 41.322 42.688 74.233 1.00 25.69 160 TYR B O 1
ATOM 2644 N N . GLN B 1 161 ? 42.718 44.406 74.629 1.00 25.09 161 GLN B N 1
ATOM 2645 C CA . GLN B 1 161 ? 43.491 44.158 73.404 1.00 24.92 161 GLN B CA 1
ATOM 2646 C C . GLN B 1 161 ? 44.034 42.734 73.373 1.00 24.80 161 GLN B C 1
ATOM 2647 O O . GLN B 1 161 ? 43.917 42.039 72.359 1.00 24.76 161 GLN B O 1
ATOM 2653 N N . GLN B 1 162 ? 44.596 42.296 74.497 1.00 24.60 162 GLN B N 1
ATOM 2654 C CA . GLN B 1 162 ? 45.125 40.945 74.614 1.00 25.22 162 GLN B CA 1
ATOM 2655 C C . GLN B 1 162 ? 44.010 39.901 74.526 1.00 25.43 162 GLN B C 1
ATOM 2656 O O . GLN B 1 162 ? 44.203 38.852 73.933 1.00 25.10 162 GLN B O 1
ATOM 2662 N N . TYR B 1 163 ? 42.855 40.196 75.120 1.00 25.40 163 TYR B N 1
ATOM 2663 C CA . TYR B 1 163 ? 41.712 39.273 75.042 1.00 25.37 163 TYR B CA 1
ATOM 2664 C C . TYR B 1 163 ? 41.324 39.013 73.585 1.00 26.38 163 TYR B C 1
ATOM 2665 O O . TYR B 1 163 ? 40.984 37.889 73.211 1.00 27.05 163 TYR B O 1
ATOM 2674 N N . ALA B 1 164 ? 41.409 40.046 72.755 1.00 27.18 164 ALA B N 1
ATOM 2675 C CA . ALA B 1 164 ? 40.992 39.932 71.363 1.00 28.36 164 ALA B CA 1
ATOM 2676 C C . ALA B 1 164 ? 42.055 39.309 70.455 1.00 29.20 164 ALA B C 1
ATOM 2677 O O . ALA B 1 164 ? 41.725 38.684 69.450 1.00 29.63 164 ALA B O 1
ATOM 2679 N N . THR B 1 165 ? 43.327 39.479 70.804 1.00 30.03 165 THR B N 1
ATOM 2680 C CA . THR B 1 165 ? 44.399 39.205 69.846 1.00 31.25 165 THR B CA 1
ATOM 2681 C C . THR B 1 165 ? 45.418 38.156 70.275 1.00 32.52 165 THR B C 1
ATOM 2682 O O . THR B 1 165 ? 46.051 37.536 69.424 1.00 32.20 165 THR B O 1
ATOM 2686 N N . ASN B 1 166 ? 45.594 37.973 71.579 1.00 34.10 166 ASN B N 1
ATOM 2687 C CA . ASN B 1 166 ? 46.639 37.083 72.065 1.00 36.47 166 ASN B CA 1
ATOM 2688 C C . ASN B 1 166 ? 46.275 35.620 71.844 1.00 37.54 166 ASN B C 1
ATOM 2689 O O . ASN B 1 166 ? 45.257 35.150 72.339 1.00 37.52 166 ASN B O 1
ATOM 2694 N N . VAL B 1 167 ? 47.120 34.914 71.095 1.00 39.13 167 VAL B N 1
ATOM 2695 C CA . VAL B 1 167 ? 46.865 33.527 70.713 1.00 41.11 167 VAL B CA 1
ATOM 2696 C C . VAL B 1 167 ? 47.233 32.585 71.867 1.00 42.25 167 VAL B C 1
ATOM 2697 O O . VAL B 1 167 ? 48.380 32.582 72.303 1.00 43.39 167 VAL B O 1
ATOM 2701 N N . GLY B 1 168 ? 46.283 31.801 72.384 1.00 43.38 168 GLY B N 1
ATOM 2702 C CA . GLY B 1 168 ? 44.874 31.823 71.975 1.00 44.17 168 GLY B CA 1
ATOM 2703 C C . GLY B 1 168 ? 44.522 30.962 70.774 1.00 44.73 168 GLY B C 1
ATOM 2704 O O . GLY B 1 168 ? 44.288 29.762 70.907 1.00 45.29 168 GLY B O 1
#

Foldseek 3Di:
DEEEEAEEPPVVPDPLVVLLCVLCVPPPLYHDHYQDQPDDLVVVLVVLLVDQEYEYEAEQDVLHGDPSVVVNCRVDCVDQNDVHLSNANGEYEYEYEYQDDQVQADCPHVNRHHNVVSCPVVVSCVRSHYDDYLYHYNLVPDDPVVNVVSSVVSNCVRDVPD/DEEEEEEEQPVVPDPLCVLQCVLCVPPPLYHYHYDDLPDDLVVVLVVLLVDQEYEYEAEQDVLDGDPSVVVPCRVDCVPQPDPHLSNANGEYEYEYEYLDDQVQADCPHVVRHHNVVSCPVVVSCVRSHYDPYLYHYNLVVDDPVVNVVSSVVSSCVRDPDD